Protein AF-A0A8H7ABX9-F1 (afdb_monomer)

Mean predicted aligned error: 5.19 Å

Sequence (210 aa):
MDTKNDLGNLLGENELQKQKDILNWLSNIDYPPQQNNYISRREPQTGVWLLRSPEFCAWLEADKQTLFCPGIPGAGKSIQTSIVVDYLIEKFYDEPTVGVAYLYCNFQRQQDQKTESLLANLIKQLVQHQIPLPSNVKLLYERLTKKNQRPSLEVLSETFQSIASSYSRVFIVIDAFDECDDTDGSRTRFLDRLFSIQNKIRLNLFATSR

InterPro domains:
  IPR027417 P-loop containing nucleoside triphosphate hydrolase [G3DSA:3.40.50.300] (56-210)
  IPR056884 Nephrocystin 3-like, N-terminal [PF24883] (46-210)

Foldseek 3Di:
DCVVVVVVVVVVVVQLVLLVVLLVLLAVDDCPVVLCVLQVPDDPPPLVCVCVDPLNVCLVPDFLAEAEAEDDPPPSQSSNLSVVQVVVCVVCVVPLLEAEEEEEFALVPQVCQFLSNVLSRSLSRLQVPDVVGDPLSVVVCVVAVVVVHDDDNVSSLVSSLVSCQSHLAYEYGYEALVSHDCPVPRSVVNVVSVSVSSVPHRYRYYYYHD

Secondary structure (DSSP, 8-state):
--HHHHHHHHHHHHHHHHHHHHHHHH-----HHHHHHHHHTPPTTTTHHHHTSHHHHHHHHSTT-EEEEE--TTS-HHHHHHHHHHHHHHHTTT-TTEEEEEEE--GGGGGG-SHHHHHHHHHHHHHTT-SSPPHHHHHHHHHHHTTT-PPPHHHHHHHHHHHHTTSSEEEEEEE-GGGS--TTSHHHHHHHHHHHHHTTS-EEEEEEE-

Nearest PDB structures (foldseek):
  7jk6-assembly1_D  TM=5.832E-01  e=1.273E-03  Drosophila melanogaster
  4kfu-assembly1_A  TM=4.783E-01  e=1.580E+00  Sulfolobus turreted icosahedral virus 2
  6qie-assembly1_A  TM=3.507E-01  e=7.209E+00  Thermochaetoides thermophila DSM 1495

Radius of gyration: 18.32 Å; Cα contacts (8 Å, |Δi|>4): 255; chains: 1; bounding box: 63×33×50 Å

Structure (mmCIF, N/CA/C/O backbone):
data_AF-A0A8H7ABX9-F1
#
_entry.id   AF-A0A8H7ABX9-F1
#
loop_
_atom_site.group_PDB
_atom_site.id
_atom_site.type_symbol
_atom_site.label_atom_id
_atom_site.label_alt_id
_atom_site.label_comp_id
_atom_site.label_asym_id
_atom_site.label_entity_id
_atom_site.label_seq_id
_atom_site.pdbx_PDB_ins_code
_atom_site.Cartn_x
_atom_site.Cartn_y
_atom_site.Cartn_z
_atom_site.occupancy
_atom_site.B_iso_or_equiv
_atom_site.auth_seq_id
_atom_site.auth_comp_id
_atom_site.auth_asym_id
_atom_site.auth_atom_id
_atom_site.pdbx_PDB_model_num
ATOM 1 N N . MET A 1 1 ? -43.877 18.834 6.541 1.00 50.44 1 MET A N 1
ATOM 2 C CA . MET A 1 1 ? -43.585 17.405 6.286 1.00 50.44 1 MET A CA 1
ATOM 3 C C . MET A 1 1 ? -42.075 17.206 6.097 1.00 50.44 1 MET A C 1
ATOM 5 O O . MET A 1 1 ? -41.671 16.213 5.515 1.00 50.44 1 MET A O 1
ATOM 9 N N . ASP A 1 2 ? -41.235 18.078 6.673 1.00 59.84 2 ASP A N 1
ATOM 10 C CA . ASP A 1 2 ? -39.822 18.217 6.272 1.00 59.84 2 ASP A CA 1
ATOM 11 C C . ASP A 1 2 ? -38.814 17.723 7.315 1.00 59.84 2 ASP A C 1
ATOM 13 O O . ASP A 1 2 ? -37.685 17.380 6.985 1.00 59.84 2 ASP A O 1
ATOM 17 N N . THR A 1 3 ? -39.237 17.532 8.565 1.00 58.38 3 THR A N 1
ATOM 18 C CA . THR A 1 3 ? -38.331 17.174 9.666 1.00 58.38 3 THR A CA 1
ATOM 19 C C . THR A 1 3 ? -37.636 15.823 9.494 1.00 58.38 3 THR A C 1
ATOM 21 O O . THR A 1 3 ? -36.497 15.677 9.919 1.00 58.38 3 THR A O 1
ATOM 24 N N . LYS A 1 4 ? -38.272 14.824 8.864 1.00 59.91 4 LYS A N 1
ATOM 25 C CA . LYS A 1 4 ? -37.629 13.517 8.611 1.00 59.91 4 LYS A CA 1
ATOM 26 C C . LYS A 1 4 ? -36.555 13.583 7.522 1.00 59.91 4 LYS A C 1
ATOM 28 O O . LYS A 1 4 ? -35.592 12.826 7.600 1.00 59.91 4 LYS A O 1
ATOM 33 N N . ASN A 1 5 ? -36.728 14.462 6.537 1.00 68.19 5 ASN A N 1
ATOM 34 C CA . ASN A 1 5 ? -35.776 14.625 5.442 1.00 68.19 5 ASN A CA 1
ATOM 35 C C . ASN A 1 5 ? -34.563 15.437 5.913 1.00 68.19 5 ASN A C 1
ATOM 37 O O . ASN A 1 5 ? -33.427 15.052 5.656 1.00 68.19 5 ASN A O 1
ATOM 41 N N . ASP A 1 6 ? -34.808 16.472 6.719 1.00 69.06 6 ASP A N 1
ATOM 42 C CA . ASP A 1 6 ? -33.754 17.264 7.354 1.00 69.06 6 ASP A CA 1
ATOM 43 C C . ASP A 1 6 ? -32.902 16.411 8.306 1.00 69.06 6 ASP A C 1
ATOM 45 O O . ASP A 1 6 ? -31.677 16.441 8.231 1.00 69.06 6 ASP A O 1
ATOM 49 N N . LEU A 1 7 ? -33.530 15.573 9.144 1.00 68.94 7 LEU A N 1
ATOM 50 C CA . LEU A 1 7 ? -32.823 14.626 10.019 1.00 68.94 7 LEU A CA 1
ATOM 51 C C . LEU A 1 7 ? -31.997 13.596 9.233 1.00 68.94 7 LEU A C 1
ATOM 53 O O . LEU A 1 7 ? -30.883 13.282 9.644 1.00 68.94 7 LEU A O 1
ATOM 57 N N . GLY A 1 8 ? -32.512 13.079 8.113 1.00 70.75 8 GLY A N 1
ATOM 58 C CA . GLY A 1 8 ? -31.773 12.158 7.243 1.00 70.75 8 GLY A CA 1
ATOM 59 C C . GLY A 1 8 ? -30.531 12.802 6.620 1.00 70.75 8 GLY A C 1
ATOM 60 O O . GLY A 1 8 ? -29.454 12.205 6.645 1.00 70.75 8 GLY A O 1
ATOM 61 N N . ASN A 1 9 ? -30.661 14.043 6.147 1.00 72.00 9 ASN A N 1
ATOM 62 C CA . ASN A 1 9 ? -29.555 14.815 5.578 1.00 72.00 9 ASN A CA 1
ATOM 63 C C . ASN A 1 9 ? -28.493 15.154 6.639 1.00 72.00 9 ASN A C 1
ATOM 65 O O . ASN A 1 9 ? -27.313 14.877 6.433 1.00 72.00 9 ASN A O 1
ATOM 69 N N . LEU A 1 10 ? -28.912 15.635 7.814 1.00 73.88 10 LEU A N 1
ATOM 70 C CA . LEU A 1 10 ? -28.028 15.928 8.952 1.00 73.88 10 LEU A CA 1
ATOM 71 C C . LEU A 1 10 ? -27.256 14.690 9.439 1.00 73.88 10 LEU A C 1
ATOM 73 O O . LEU A 1 10 ? -26.087 14.786 9.814 1.00 73.88 10 LEU A O 1
ATOM 77 N N . LEU A 1 11 ? -27.889 13.513 9.456 1.00 73.88 11 LEU A N 1
ATOM 78 C CA . LEU A 1 11 ? -27.224 12.261 9.834 1.00 73.88 11 LEU A CA 1
ATOM 79 C C . LEU A 1 11 ? -26.191 11.825 8.784 1.00 73.88 11 LEU A C 1
ATOM 81 O O . LEU A 1 11 ? -25.101 11.387 9.156 1.00 73.88 11 LEU A O 1
ATOM 85 N N . GLY A 1 12 ? -26.502 11.985 7.495 1.00 78.94 12 GLY A N 1
ATOM 86 C CA . GLY A 1 12 ? -25.574 11.691 6.401 1.00 78.94 12 GLY A CA 1
ATOM 87 C C . GLY A 1 12 ? -24.343 12.604 6.397 1.00 78.94 12 GLY A C 1
ATOM 88 O O . GLY A 1 12 ? -23.218 12.124 6.258 1.00 78.94 12 GLY A O 1
ATOM 89 N N . GLU A 1 13 ? -24.536 13.905 6.618 1.00 82.06 13 GLU A N 1
ATOM 90 C CA . GLU A 1 13 ? -23.443 14.884 6.699 1.00 82.06 13 GLU A CA 1
ATOM 91 C C . GLU A 1 13 ? -22.504 14.610 7.881 1.00 82.06 13 GLU A C 1
ATOM 93 O O . GLU A 1 13 ? -21.280 14.637 7.724 1.00 82.06 13 GLU A O 1
ATOM 98 N N . ASN A 1 14 ? -23.061 14.278 9.051 1.00 84.25 14 ASN A N 1
ATOM 99 C CA . ASN A 1 14 ? -22.273 13.946 10.238 1.00 84.25 14 ASN A CA 1
ATOM 100 C C . ASN A 1 14 ? -21.436 12.671 10.052 1.00 84.25 14 ASN A C 1
ATOM 102 O O . ASN A 1 14 ? -20.278 12.631 10.474 1.00 84.25 14 ASN A O 1
ATOM 106 N N . GLU A 1 15 ? -21.985 11.637 9.407 1.00 85.00 15 GLU A N 1
ATOM 107 C CA . GLU A 1 15 ? -21.242 10.401 9.129 1.00 85.00 15 GLU A CA 1
ATOM 108 C C . GLU A 1 15 ? -20.106 10.648 8.127 1.00 85.00 15 GLU A C 1
ATOM 110 O O . GLU A 1 15 ? -18.986 10.175 8.337 1.00 85.00 15 GLU A O 1
ATOM 115 N N . LEU A 1 16 ? -20.350 11.452 7.084 1.00 86.75 16 LEU A N 1
ATOM 116 C CA . LEU A 1 16 ? -19.324 11.816 6.107 1.00 86.75 16 LEU A CA 1
ATOM 117 C C . LEU A 1 16 ? -18.198 12.641 6.745 1.00 86.75 16 LEU A C 1
ATOM 119 O O . LEU A 1 16 ? -17.022 12.423 6.444 1.00 86.75 16 LEU A O 1
ATOM 123 N N . GLN A 1 17 ? -18.535 13.573 7.640 1.00 90.31 17 GLN A N 1
ATOM 124 C CA . GLN A 1 17 ? -17.532 14.342 8.371 1.00 90.31 17 GLN A CA 1
ATOM 125 C C . GLN A 1 17 ? -16.709 13.440 9.297 1.00 90.31 17 GLN A C 1
ATOM 127 O O . GLN A 1 17 ? -15.480 13.472 9.246 1.00 90.31 17 GLN A O 1
ATOM 132 N N . LYS A 1 18 ? -17.363 12.555 10.059 1.00 90.81 18 LYS A N 1
ATOM 133 C CA . LYS A 1 18 ? -16.674 11.586 10.921 1.00 90.81 18 LYS A CA 1
ATOM 134 C C . LYS A 1 18 ? -15.751 10.666 10.116 1.00 90.81 18 LYS A C 1
ATOM 136 O O . LYS A 1 18 ? -14.638 10.379 10.550 1.00 90.81 18 LYS A O 1
ATOM 141 N N . GLN A 1 19 ? -16.174 10.231 8.929 1.00 92.75 19 GLN A N 1
ATOM 142 C CA . GLN A 1 19 ? -15.336 9.455 8.016 1.00 92.75 19 GLN A CA 1
ATOM 143 C C . GLN A 1 19 ? -14.090 10.238 7.589 1.00 92.75 19 GLN A C 1
ATOM 145 O O . GLN A 1 19 ? -12.985 9.701 7.675 1.00 92.75 19 GLN A O 1
ATOM 150 N N . LYS A 1 20 ? -14.231 11.509 7.194 1.00 92.88 20 LYS A N 1
ATOM 151 C CA . LYS A 1 20 ? -13.085 12.374 6.862 1.00 92.88 20 LYS A CA 1
ATOM 152 C C . LYS A 1 20 ? -12.124 12.522 8.042 1.00 92.88 20 LYS A C 1
ATOM 154 O O . LYS A 1 20 ? -10.915 12.403 7.850 1.00 92.88 20 LYS A O 1
ATOM 159 N N . ASP A 1 21 ? -12.643 12.715 9.251 1.00 94.75 21 ASP A N 1
ATOM 160 C CA . ASP A 1 21 ? -11.825 12.857 10.460 1.00 94.75 21 ASP A CA 1
ATOM 161 C C . ASP A 1 21 ? -11.022 11.581 10.753 1.00 94.75 21 ASP A C 1
ATOM 163 O O . ASP A 1 21 ? -9.834 11.653 11.075 1.00 94.75 21 ASP A O 1
ATOM 167 N N . ILE A 1 22 ? -11.637 10.406 10.578 1.00 96.12 22 ILE A N 1
ATOM 168 C CA . ILE A 1 22 ? -10.969 9.107 10.731 1.00 96.12 22 ILE A CA 1
ATOM 169 C C . ILE A 1 22 ? -9.871 8.924 9.675 1.00 96.12 22 ILE A C 1
ATOM 171 O O . ILE A 1 22 ? -8.758 8.520 10.014 1.00 96.12 22 ILE A O 1
ATOM 175 N N . LEU A 1 23 ? -10.155 9.226 8.405 1.00 95.88 23 LEU A N 1
ATOM 176 C CA . LEU A 1 23 ? -9.190 9.075 7.309 1.00 95.88 23 LEU A CA 1
ATOM 177 C C . LEU A 1 23 ? -7.991 10.019 7.473 1.00 95.88 23 LEU A C 1
ATOM 179 O O . LEU A 1 23 ? -6.849 9.592 7.305 1.00 95.88 23 LEU A O 1
ATOM 183 N N . ASN A 1 24 ? -8.238 11.273 7.860 1.00 94.62 24 ASN A N 1
ATOM 184 C CA . ASN A 1 24 ? -7.189 12.254 8.149 1.00 94.62 24 ASN A CA 1
ATOM 185 C C . ASN A 1 24 ? -6.377 11.876 9.390 1.00 94.62 24 ASN A C 1
ATOM 187 O O . ASN A 1 24 ? -5.168 12.105 9.443 1.00 94.62 24 ASN A O 1
ATOM 191 N N . TRP A 1 25 ? -7.026 11.262 10.382 1.00 95.50 25 TRP A N 1
ATOM 192 C CA . TRP A 1 25 ? -6.328 10.693 11.522 1.00 95.50 25 TRP A CA 1
ATOM 193 C C . TRP A 1 25 ? -5.454 9.506 11.111 1.00 95.50 25 TRP A C 1
ATOM 195 O O . TRP A 1 25 ? -4.328 9.436 11.580 1.00 95.50 25 TRP A O 1
ATOM 205 N N . LEU A 1 26 ? -5.878 8.608 10.220 1.00 95.25 26 LEU A N 1
ATOM 206 C CA . LEU A 1 26 ? -4.999 7.529 9.744 1.00 95.25 26 LEU A CA 1
ATOM 207 C C . LEU A 1 26 ? -3.756 8.085 9.039 1.00 95.25 26 LEU A C 1
ATOM 209 O O . LEU A 1 26 ? -2.634 7.738 9.397 1.00 95.25 26 LEU A O 1
ATOM 213 N N . SER A 1 27 ? -3.945 8.968 8.060 1.00 94.06 27 SER A N 1
ATOM 214 C CA . SER A 1 27 ? -2.838 9.609 7.354 1.00 94.06 27 SER A CA 1
ATOM 215 C C . SER A 1 27 ? -3.270 10.942 6.749 1.00 94.06 27 SER A C 1
ATOM 217 O O . SER A 1 27 ? -4.280 11.039 6.049 1.00 94.06 27 SER A O 1
ATOM 219 N N . ASN A 1 28 ? -2.453 11.970 6.960 1.00 90.31 28 ASN A N 1
ATOM 220 C CA . ASN A 1 28 ? -2.599 13.276 6.317 1.00 90.31 28 ASN A CA 1
ATOM 221 C C . ASN A 1 28 ? -2.023 13.306 4.889 1.00 90.31 28 ASN A C 1
ATOM 223 O O . ASN A 1 28 ? -2.232 14.284 4.178 1.00 90.31 28 ASN A O 1
ATOM 227 N N . ILE A 1 29 ? -1.309 12.259 4.464 1.00 90.50 29 ILE A N 1
ATOM 228 C CA . ILE A 1 29 ? -0.718 12.180 3.127 1.00 90.50 29 ILE A CA 1
ATOM 229 C C . ILE A 1 29 ? -1.808 11.817 2.120 1.00 90.50 29 ILE A C 1
ATOM 231 O O . ILE A 1 29 ? -2.624 10.915 2.354 1.00 90.50 29 ILE A O 1
ATOM 235 N N . ASP A 1 30 ? -1.800 12.522 0.995 1.00 89.31 30 ASP A N 1
ATOM 236 C CA . ASP A 1 30 ? -2.695 12.297 -0.130 1.00 89.31 30 ASP A CA 1
ATOM 237 C C . ASP A 1 30 ? -1.871 12.139 -1.413 1.00 89.31 30 ASP A C 1
ATOM 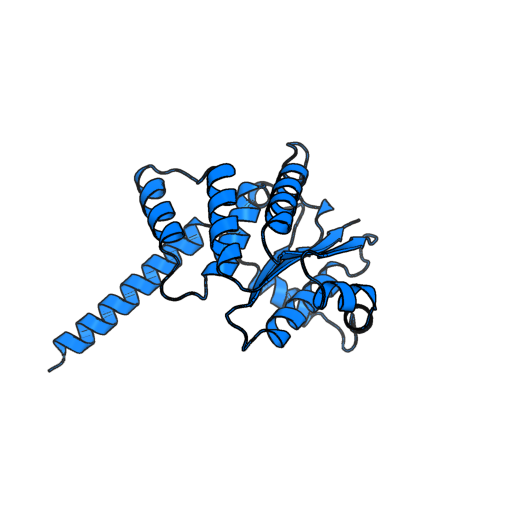239 O O . ASP A 1 30 ? -1.206 13.073 -1.865 1.00 89.31 30 ASP A O 1
ATOM 243 N N . TYR A 1 31 ? -1.864 10.924 -1.962 1.00 94.25 31 TYR A N 1
ATOM 244 C CA . TYR A 1 31 ? -1.122 10.575 -3.175 1.00 94.25 31 TYR A CA 1
ATOM 245 C C . TYR A 1 31 ? -1.862 10.808 -4.509 1.00 94.25 31 TYR A C 1
ATOM 247 O O . TYR A 1 31 ? -1.153 10.987 -5.502 1.00 94.25 31 TYR A O 1
ATOM 255 N N . PRO A 1 32 ? -3.209 10.880 -4.608 1.00 94.88 32 PRO A N 1
ATOM 256 C CA . PRO A 1 32 ? -3.898 11.176 -5.867 1.00 94.88 32 PRO A CA 1
ATOM 257 C C . PRO A 1 32 ? -3.397 12.433 -6.602 1.00 94.88 32 PRO A C 1
ATOM 259 O O . PRO A 1 32 ? -3.202 12.355 -7.815 1.00 94.88 32 PRO A O 1
ATOM 262 N N . PRO A 1 33 ? -3.087 13.571 -5.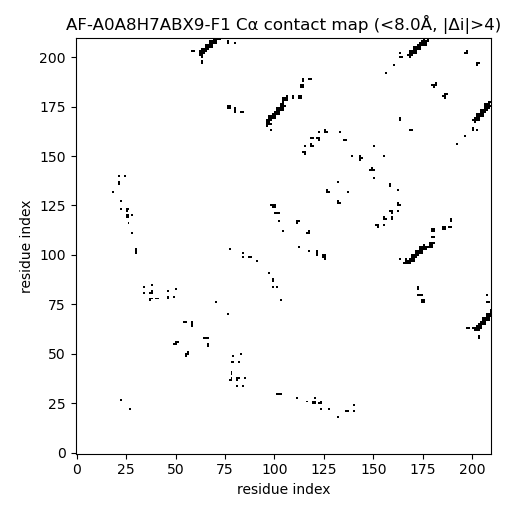942 1.00 95.44 33 PRO A N 1
ATOM 263 C CA . PRO A 1 33 ? -2.495 14.717 -6.638 1.00 95.44 33 PRO A CA 1
ATOM 264 C C . PRO A 1 33 ? -1.134 14.400 -7.278 1.00 95.44 33 PRO A C 1
ATOM 266 O O . PRO A 1 33 ? -0.836 14.873 -8.375 1.00 95.44 33 PRO A O 1
ATOM 269 N N . GLN 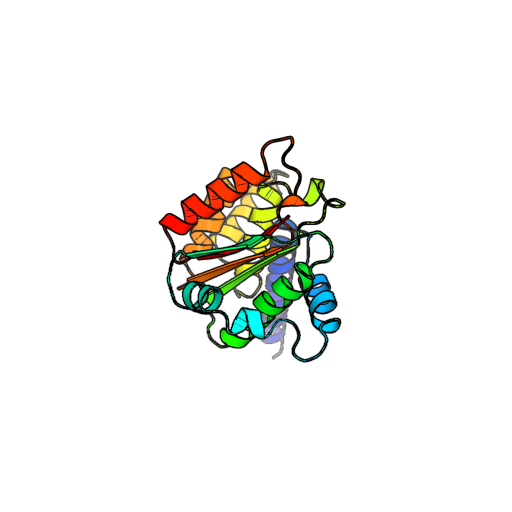A 1 34 ? -0.313 13.583 -6.612 1.00 94.81 34 GLN A N 1
ATOM 270 C CA . GLN A 1 34 ? 0.992 13.155 -7.114 1.00 94.81 34 GLN A CA 1
ATOM 271 C C . GLN A 1 34 ? 0.851 12.142 -8.262 1.00 94.81 34 GLN A C 1
ATOM 273 O O . GLN A 1 34 ? 1.509 12.304 -9.288 1.00 94.81 34 GLN A O 1
ATOM 278 N N . GLN A 1 35 ? -0.062 11.173 -8.140 1.00 96.88 35 GLN A N 1
ATOM 279 C CA . GLN A 1 35 ? -0.446 10.257 -9.221 1.00 96.88 35 GLN A CA 1
ATOM 280 C C . GLN A 1 35 ? -0.881 11.033 -10.470 1.00 96.88 35 GLN A C 1
ATOM 282 O O . GLN A 1 35 ? -0.335 10.814 -11.551 1.00 96.88 35 GLN A O 1
ATOM 287 N N . ASN A 1 36 ? -1.806 11.985 -10.308 1.00 95.88 36 ASN A N 1
ATOM 288 C CA . ASN A 1 36 ? -2.322 12.809 -11.400 1.00 95.88 36 ASN A CA 1
ATOM 289 C C . ASN A 1 36 ? -1.211 13.620 -12.075 1.00 95.88 36 ASN A C 1
ATOM 291 O O . ASN A 1 36 ? -1.183 13.730 -13.297 1.00 95.88 36 ASN A O 1
ATOM 295 N N . ASN A 1 37 ? -0.264 14.152 -11.298 1.00 95.50 37 ASN A N 1
ATOM 296 C CA . ASN A 1 37 ? 0.880 14.880 -11.840 1.00 95.50 37 ASN A CA 1
ATOM 297 C C . ASN A 1 37 ? 1.812 13.987 -12.674 1.00 95.50 37 ASN A C 1
ATOM 299 O O . ASN A 1 37 ? 2.290 14.410 -13.728 1.00 95.50 37 ASN A O 1
ATOM 303 N N . TYR A 1 38 ? 2.088 12.764 -12.216 1.00 94.62 38 TYR A N 1
ATOM 304 C CA . TYR A 1 38 ? 2.940 11.839 -12.960 1.00 94.62 38 TYR A CA 1
ATOM 305 C C . TYR A 1 38 ? 2.256 11.327 -14.220 1.00 94.62 38 TYR A C 1
ATOM 307 O O . TYR A 1 38 ? 2.873 11.333 -15.284 1.00 94.62 38 TYR A O 1
ATOM 315 N N . ILE A 1 39 ? 0.987 10.925 -14.132 1.00 93.25 39 ILE A N 1
ATOM 316 C CA . ILE A 1 39 ? 0.267 10.418 -15.301 1.00 93.25 39 ILE A CA 1
ATOM 317 C C . ILE A 1 39 ? 0.007 11.524 -16.333 1.00 93.25 39 ILE A C 1
ATOM 319 O O . ILE A 1 39 ? 0.123 11.264 -17.525 1.00 93.25 39 ILE A O 1
ATOM 323 N N . SER A 1 40 ? -0.210 12.784 -15.922 1.00 93.19 40 SER A N 1
ATOM 324 C CA . SER A 1 40 ? -0.384 13.904 -16.865 1.00 93.19 40 SER A CA 1
ATOM 325 C C . SER A 1 40 ? 0.883 14.250 -17.650 1.00 93.19 40 SER A C 1
ATOM 327 O O . SER A 1 40 ? 0.810 14.926 -18.670 1.00 93.19 40 SER A O 1
ATOM 329 N N . ARG A 1 41 ? 2.057 13.845 -17.151 1.00 90.25 41 ARG A N 1
ATOM 330 C CA . ARG A 1 41 ? 3.359 14.036 -17.813 1.00 90.25 41 ARG A CA 1
ATOM 331 C C . ARG A 1 41 ? 3.743 12.862 -18.709 1.00 90.25 41 ARG A C 1
ATOM 333 O O . ARG A 1 41 ? 4.816 12.877 -19.308 1.00 90.25 41 ARG A O 1
ATOM 340 N N . ARG A 1 42 ? 2.916 11.819 -18.758 1.00 87.50 42 ARG A N 1
ATOM 341 C CA . ARG A 1 42 ? 3.144 10.658 -19.609 1.00 87.50 42 ARG A CA 1
ATOM 342 C C . ARG A 1 42 ? 3.027 11.076 -21.072 1.00 87.50 42 ARG A C 1
ATOM 344 O O . ARG A 1 42 ? 1.955 11.459 -21.527 1.00 87.50 42 ARG A O 1
ATOM 351 N N . GLU A 1 43 ? 4.106 10.898 -21.822 1.00 84.75 43 GLU A N 1
ATOM 352 C CA . GLU A 1 43 ? 4.046 10.980 -23.280 1.00 84.75 43 GLU A CA 1
ATOM 353 C C . GLU A 1 43 ? 3.297 9.764 -23.851 1.00 84.75 43 GLU A C 1
ATOM 355 O O . GLU A 1 43 ? 3.481 8.644 -23.343 1.00 84.75 43 GLU A O 1
ATOM 360 N N . PRO A 1 44 ? 2.480 9.930 -24.910 1.00 81.50 44 PRO A N 1
ATOM 361 C CA . 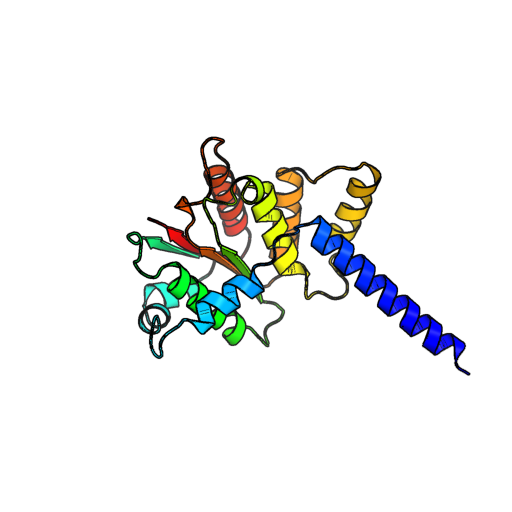PRO A 1 44 ? 1.769 8.830 -25.550 1.00 81.50 44 PRO A CA 1
ATOM 362 C C . PRO A 1 44 ? 2.683 7.629 -25.822 1.00 81.50 44 PRO A C 1
ATOM 364 O O . PRO A 1 44 ? 3.830 7.780 -26.227 1.00 81.50 44 PRO A O 1
ATOM 367 N N . GLN A 1 45 ? 2.168 6.418 -25.593 1.00 79.19 45 GLN A N 1
ATOM 368 C CA . GLN A 1 45 ? 2.887 5.137 -25.729 1.00 79.19 45 GLN A CA 1
ATOM 369 C C . GLN A 1 45 ? 4.003 4.857 -24.705 1.00 79.19 45 GLN A C 1
ATOM 371 O O . GLN A 1 45 ? 4.457 3.712 -24.607 1.00 79.19 45 GLN A O 1
ATOM 376 N N . THR A 1 46 ? 4.393 5.823 -23.869 1.00 81.62 46 THR A N 1
ATOM 377 C CA . THR A 1 46 ? 5.355 5.577 -22.785 1.00 81.62 46 THR A CA 1
ATOM 378 C C . THR A 1 46 ? 4.815 4.522 -21.821 1.00 81.62 46 THR A C 1
ATOM 380 O O . THR A 1 46 ? 3.626 4.526 -21.485 1.00 81.62 46 THR A O 1
ATOM 383 N N . GLY A 1 47 ? 5.691 3.592 -21.422 1.00 76.38 47 GLY A N 1
ATOM 384 C CA . GLY A 1 47 ? 5.423 2.513 -20.463 1.00 76.38 47 GLY A CA 1
ATOM 385 C C . GLY A 1 47 ? 4.456 1.420 -20.931 1.00 76.38 47 GLY A C 1
ATOM 386 O O . GLY A 1 47 ? 4.217 0.476 -20.188 1.00 76.38 47 GLY A O 1
ATOM 387 N N . VAL A 1 48 ? 3.954 1.470 -22.173 1.00 83.62 48 VAL A N 1
ATOM 388 C CA . VAL A 1 48 ? 3.112 0.394 -22.736 1.00 83.62 48 VAL A CA 1
ATOM 389 C C . VAL A 1 48 ? 3.875 -0.929 -22.824 1.00 83.62 48 VAL A C 1
ATOM 391 O O . VAL A 1 48 ? 3.283 -1.993 -22.666 1.00 83.62 48 VAL A O 1
ATOM 394 N N . TRP A 1 49 ? 5.190 -0.872 -23.052 1.00 90.31 49 TRP A N 1
ATOM 395 C CA . TRP A 1 49 ? 6.043 -2.059 -23.078 1.00 90.31 49 TRP A CA 1
ATOM 396 C C . TRP A 1 49 ? 6.012 -2.820 -21.744 1.00 90.31 49 TRP A C 1
ATOM 398 O O . TRP A 1 49 ? 5.987 -4.046 -21.768 1.00 90.31 49 TRP A O 1
ATOM 408 N N . LEU A 1 50 ? 5.949 -2.111 -20.607 1.00 92.56 50 LEU A N 1
ATOM 409 C CA . LEU A 1 50 ? 5.900 -2.712 -19.273 1.00 92.56 50 LEU A CA 1
ATOM 410 C C . LEU A 1 50 ? 4.590 -3.473 -19.088 1.00 92.56 50 LEU A C 1
ATOM 412 O O . LEU A 1 50 ? 4.609 -4.636 -18.718 1.00 92.56 50 LEU A O 1
ATOM 416 N N . LEU A 1 51 ? 3.460 -2.853 -19.436 1.00 94.56 51 LEU A N 1
ATOM 417 C CA . LEU A 1 51 ? 2.138 -3.481 -19.321 1.00 94.56 51 LEU A CA 1
ATOM 418 C C . LEU A 1 51 ? 1.957 -4.701 -20.240 1.00 94.56 51 LEU A C 1
ATOM 420 O O . LEU A 1 51 ? 1.033 -5.486 -20.053 1.00 94.56 51 LEU A O 1
ATOM 424 N N . ARG A 1 52 ? 2.817 -4.846 -21.253 1.00 94.00 52 ARG A N 1
ATOM 425 C CA . ARG A 1 52 ? 2.847 -5.990 -22.176 1.00 94.00 52 ARG A CA 1
ATOM 426 C C . ARG A 1 52 ? 3.955 -6.987 -21.851 1.00 94.00 52 ARG A C 1
ATOM 428 O O . ARG A 1 52 ? 4.084 -7.983 -22.562 1.00 94.00 52 ARG A O 1
ATOM 435 N N . SER A 1 53 ? 4.777 -6.711 -20.842 1.00 96.25 53 SER A N 1
ATOM 436 C CA . SER A 1 53 ? 5.894 -7.578 -20.505 1.00 96.25 53 SER A CA 1
ATOM 437 C C . SER A 1 53 ? 5.373 -8.890 -19.899 1.00 96.25 53 SER A C 1
ATOM 439 O O . SER A 1 53 ? 4.378 -8.877 -19.163 1.00 96.25 53 SER A O 1
ATOM 441 N N . PRO A 1 54 ? 6.013 -10.038 -20.187 1.00 97.19 54 PRO A N 1
ATOM 442 C CA . PRO A 1 54 ? 5.638 -11.311 -19.577 1.00 97.19 54 PRO A CA 1
ATOM 443 C C . PRO A 1 54 ? 5.657 -11.264 -18.045 1.00 97.19 54 PRO A C 1
ATOM 445 O O . PRO A 1 54 ? 4.799 -11.860 -17.403 1.00 97.19 54 PRO A O 1
ATOM 448 N N . GLU A 1 55 ? 6.601 -10.525 -17.463 1.00 97.50 55 GLU A N 1
ATOM 449 C CA . GLU A 1 55 ? 6.768 -10.360 -16.019 1.00 97.50 55 GLU A CA 1
ATOM 450 C C . GLU A 1 55 ? 5.592 -9.603 -15.400 1.00 97.50 55 GLU A C 1
ATOM 452 O O . GLU A 1 55 ? 5.048 -10.045 -14.388 1.00 97.50 55 GLU A O 1
ATOM 457 N N . PHE A 1 56 ? 5.160 -8.499 -16.021 1.00 97.81 56 PHE A N 1
ATOM 458 C CA . PHE A 1 56 ? 3.992 -7.751 -15.561 1.00 97.81 56 PHE A CA 1
ATOM 459 C C . PHE A 1 56 ? 2.714 -8.574 -15.689 1.00 97.81 56 PHE A C 1
ATOM 461 O O . PHE A 1 56 ? 1.939 -8.645 -14.741 1.00 97.81 56 PHE A O 1
ATOM 468 N N . CYS A 1 57 ? 2.507 -9.238 -16.827 1.00 97.50 57 CYS A N 1
ATOM 469 C CA . CYS A 1 57 ? 1.344 -10.098 -17.029 1.00 97.50 57 CYS A CA 1
ATOM 470 C C . CYS A 1 57 ? 1.317 -11.252 -16.015 1.00 97.50 57 CYS A C 1
ATOM 472 O O . CYS A 1 57 ? 0.280 -11.516 -15.413 1.00 97.50 57 CYS A O 1
ATOM 474 N N . ALA A 1 58 ? 2.455 -11.905 -15.759 1.00 97.94 58 ALA A N 1
ATOM 475 C CA . ALA A 1 58 ? 2.550 -12.958 -14.750 1.00 97.94 58 ALA A CA 1
ATOM 476 C C . ALA A 1 58 ? 2.248 -12.427 -13.340 1.00 97.94 58 ALA A C 1
ATOM 478 O O . ALA A 1 58 ? 1.488 -13.045 -12.594 1.00 97.94 58 ALA A O 1
ATOM 479 N N . TRP A 1 59 ? 2.791 -11.257 -12.992 1.00 98.44 59 TRP A N 1
ATOM 480 C CA . TRP A 1 59 ? 2.491 -10.581 -11.733 1.00 98.44 59 TRP A CA 1
ATOM 481 C C . TRP A 1 59 ? 1.016 -10.183 -11.619 1.00 98.44 59 TRP A C 1
ATOM 483 O O . TRP A 1 59 ? 0.436 -10.287 -10.542 1.00 98.44 59 TRP A O 1
ATOM 493 N N . LEU A 1 60 ? 0.386 -9.752 -12.707 1.00 98.06 60 LEU A N 1
ATOM 494 C CA . LEU A 1 60 ? -1.012 -9.338 -12.722 1.00 98.06 60 LEU A CA 1
ATOM 495 C C . LEU A 1 60 ? -1.971 -10.525 -12.601 1.00 98.06 60 LEU A C 1
ATOM 497 O O . LEU A 1 60 ? -3.002 -10.404 -11.949 1.00 98.06 60 LEU A O 1
ATOM 501 N N . GLU A 1 61 ? -1.652 -11.678 -13.181 1.00 96.56 61 GLU A N 1
ATOM 502 C CA . GLU A 1 61 ? -2.570 -12.824 -13.223 1.00 96.56 61 GLU A CA 1
ATOM 503 C C . GLU A 1 61 ? -2.397 -13.779 -12.030 1.00 96.56 61 GLU A C 1
ATOM 505 O O . GLU A 1 61 ? -3.380 -14.325 -11.532 1.00 96.56 61 GLU A O 1
ATOM 510 N N . ALA A 1 62 ? -1.175 -13.955 -11.514 1.00 96.25 62 ALA A N 1
ATOM 511 C CA . ALA A 1 62 ? -0.906 -14.903 -10.433 1.00 96.25 62 ALA A CA 1
ATOM 512 C C . ALA A 1 62 ? -1.020 -14.280 -9.033 1.00 96.25 62 ALA A C 1
ATOM 514 O O . ALA A 1 62 ? -0.788 -13.091 -8.825 1.00 96.25 62 ALA A O 1
ATOM 515 N N . ASP A 1 63 ? -1.321 -15.102 -8.031 1.00 95.19 63 ASP A N 1
ATOM 516 C CA . ASP A 1 63 ? -1.475 -14.643 -6.651 1.00 95.19 63 ASP A CA 1
ATOM 517 C C . ASP A 1 63 ? -0.144 -14.497 -5.923 1.00 95.19 63 ASP A C 1
ATOM 519 O O . ASP A 1 63 ? 0.800 -15.252 -6.170 1.00 95.19 63 ASP A O 1
ATOM 523 N N . LYS A 1 64 ? -0.107 -13.578 -4.950 1.00 96.69 64 LYS A N 1
ATOM 524 C CA . LYS A 1 64 ? 1.003 -13.448 -3.989 1.00 96.69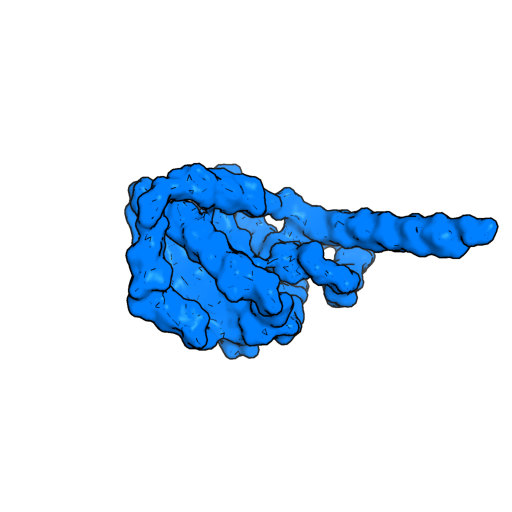 64 LYS A CA 1
ATOM 525 C C . LYS A 1 64 ? 2.349 -13.163 -4.662 1.00 96.69 64 LYS A C 1
ATOM 527 O O . LYS A 1 64 ? 3.390 -13.596 -4.179 1.00 96.69 64 LYS A O 1
ATOM 532 N N . GLN A 1 65 ? 2.320 -12.457 -5.791 1.00 97.88 65 GLN A N 1
ATOM 533 C CA . GLN A 1 65 ? 3.520 -12.139 -6.557 1.00 97.88 65 GLN A CA 1
ATOM 534 C C . GLN A 1 65 ? 4.140 -10.821 -6.115 1.00 97.88 65 GLN A C 1
ATOM 536 O O . GLN A 1 65 ? 3.444 -9.875 -5.741 1.00 97.88 65 GLN A O 1
ATOM 541 N N . THR A 1 66 ? 5.460 -10.749 -6.243 1.00 97.88 66 THR A N 1
ATOM 542 C CA . THR A 1 66 ? 6.221 -9.513 -6.092 1.00 97.88 66 THR A CA 1
ATOM 543 C C . THR A 1 66 ? 6.975 -9.239 -7.383 1.00 97.88 66 THR A C 1
ATOM 545 O O . THR A 1 66 ? 7.774 -10.067 -7.813 1.00 97.88 66 THR A O 1
ATOM 548 N N . LEU A 1 67 ? 6.716 -8.088 -8.001 1.00 97.75 67 LEU A N 1
ATOM 549 C CA . LEU A 1 67 ? 7.447 -7.598 -9.163 1.00 97.75 67 LEU A CA 1
ATOM 550 C C . LEU A 1 67 ? 8.316 -6.419 -8.737 1.00 97.75 67 LEU A C 1
ATOM 552 O O . LEU A 1 67 ? 7.816 -5.377 -8.317 1.00 97.75 67 LEU A O 1
ATOM 556 N N . PHE A 1 68 ? 9.627 -6.609 -8.834 1.00 96.38 68 PHE A N 1
ATOM 557 C CA . PHE A 1 68 ? 10.611 -5.587 -8.519 1.00 96.38 68 PHE A CA 1
ATOM 558 C C . PHE A 1 68 ? 11.240 -5.050 -9.804 1.00 96.38 68 PHE A C 1
ATOM 560 O O . PHE A 1 68 ? 11.774 -5.815 -10.608 1.00 96.38 68 PHE A O 1
ATOM 567 N N . CYS A 1 69 ? 11.185 -3.733 -9.982 1.00 93.56 69 CYS A N 1
ATOM 568 C CA . CYS A 1 69 ? 11.705 -3.031 -11.149 1.00 93.56 69 CYS A CA 1
ATOM 569 C C . CYS A 1 69 ? 12.877 -2.124 -10.733 1.00 93.56 69 CYS A C 1
ATOM 571 O O . CYS A 1 69 ? 12.656 -0.963 -10.363 1.00 93.56 69 CYS A O 1
ATOM 573 N N . PRO A 1 70 ? 14.125 -2.630 -10.769 1.00 92.62 70 PRO A N 1
ATOM 574 C CA . PRO A 1 70 ? 15.299 -1.809 -10.513 1.00 92.62 70 PRO A CA 1
ATOM 575 C C . PRO A 1 70 ? 15.532 -0.831 -11.668 1.00 92.62 70 PRO A C 1
ATOM 577 O O . PRO 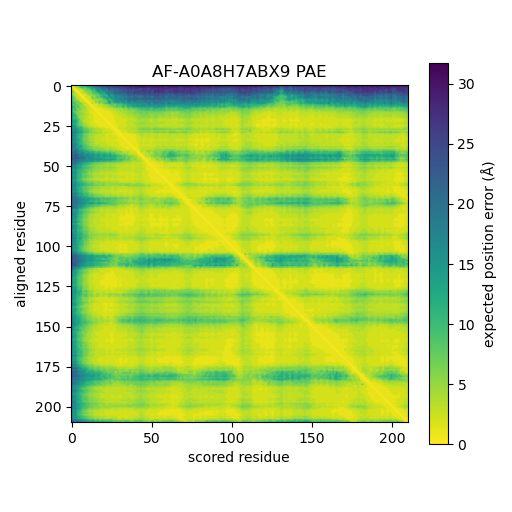A 1 70 ? 15.219 -1.114 -12.827 1.00 92.62 70 PRO A O 1
ATOM 580 N N . GLY A 1 71 ? 16.127 0.321 -11.378 1.00 87.62 71 GLY A N 1
ATOM 581 C CA . GLY A 1 71 ? 16.499 1.265 -12.420 1.00 87.62 71 GLY A CA 1
ATOM 582 C C . GLY A 1 71 ? 17.336 2.427 -11.918 1.00 87.62 71 GLY A C 1
ATOM 583 O O . GLY A 1 71 ? 17.141 2.943 -10.819 1.00 87.62 71 GLY A O 1
ATOM 584 N N . ILE A 1 72 ? 18.220 2.922 -12.778 1.00 85.81 72 ILE A N 1
ATOM 585 C CA . ILE A 1 72 ? 19.072 4.074 -12.473 1.00 85.81 72 ILE A CA 1
ATOM 586 C C . ILE A 1 72 ? 18.247 5.351 -12.187 1.00 85.81 72 ILE A C 1
ATOM 588 O O . ILE A 1 72 ? 17.071 5.454 -12.576 1.00 85.81 72 ILE A O 1
ATOM 592 N N . PRO A 1 73 ? 18.815 6.353 -11.491 1.00 84.81 73 PRO A N 1
ATOM 593 C CA . PRO A 1 73 ? 18.197 7.673 -11.377 1.00 84.81 73 PRO A CA 1
ATOM 594 C C . PRO A 1 73 ? 17.842 8.248 -12.755 1.00 84.81 73 PRO A C 1
ATOM 596 O O . PRO A 1 73 ? 18.613 8.129 -13.702 1.00 84.81 73 PRO A O 1
ATOM 599 N N . GLY A 1 74 ? 16.654 8.842 -12.880 1.00 83.31 74 GLY A N 1
ATOM 600 C CA . GLY A 1 74 ? 16.174 9.397 -14.151 1.00 83.31 74 GLY A CA 1
ATOM 601 C C . GLY A 1 74 ? 15.600 8.383 -15.151 1.00 83.31 74 GLY A C 1
ATOM 602 O O . GLY A 1 74 ? 15.053 8.808 -16.160 1.00 83.31 74 GLY A O 1
ATOM 603 N N . ALA A 1 75 ? 15.608 7.072 -14.868 1.00 86.19 75 ALA A N 1
ATOM 604 C CA . ALA A 1 75 ? 15.061 6.035 -15.766 1.00 86.19 75 ALA A CA 1
ATOM 605 C C . ALA A 1 75 ? 13.523 6.060 -15.950 1.00 86.19 75 ALA A C 1
ATOM 607 O O . ALA A 1 75 ? 12.955 5.170 -16.579 1.00 86.19 75 ALA A O 1
ATOM 608 N N . GLY A 1 76 ? 12.828 7.045 -15.373 1.00 88.31 76 GLY A N 1
ATOM 609 C CA . GLY A 1 76 ? 11.373 7.165 -15.474 1.00 88.31 76 GLY A CA 1
ATOM 610 C C . GLY A 1 76 ? 10.584 6.214 -14.569 1.00 88.31 76 GLY A C 1
ATOM 611 O O . GLY A 1 76 ? 9.418 5.965 -14.852 1.00 88.31 76 GLY A O 1
ATOM 612 N N . LYS A 1 77 ? 11.180 5.703 -13.480 1.00 91.69 77 LYS A N 1
ATOM 613 C CA . LYS A 1 77 ? 10.523 4.787 -12.524 1.00 91.69 77 LYS A CA 1
ATOM 614 C C . LYS A 1 77 ? 9.172 5.313 -12.023 1.00 91.69 77 LYS A C 1
ATOM 616 O O . LYS A 1 77 ? 8.186 4.608 -12.160 1.00 91.69 77 LYS A O 1
ATOM 621 N N . SER A 1 78 ? 9.091 6.576 -11.596 1.00 93.38 78 SER A N 1
ATOM 622 C CA . SER A 1 78 ? 7.825 7.177 -11.139 1.00 93.38 78 SER A CA 1
ATOM 623 C C . SER A 1 78 ? 6.752 7.250 -12.224 1.00 93.38 78 SER A C 1
ATOM 625 O O . SER A 1 78 ? 5.575 7.078 -11.928 1.00 93.38 78 SER A O 1
ATOM 627 N N . ILE A 1 79 ? 7.145 7.451 -13.489 1.00 93.69 79 ILE A N 1
ATOM 628 C CA . ILE A 1 79 ? 6.216 7.401 -14.627 1.00 93.69 79 ILE A CA 1
ATOM 629 C C . ILE A 1 79 ? 5.764 5.959 -14.884 1.00 93.69 79 ILE A C 1
ATOM 631 O O . ILE A 1 79 ? 4.599 5.722 -15.170 1.00 93.69 79 ILE A O 1
ATOM 635 N N . GLN A 1 80 ? 6.656 4.973 -14.758 1.00 93.38 80 GLN A N 1
ATOM 636 C CA . GLN A 1 80 ? 6.280 3.560 -14.872 1.00 93.38 80 GLN A CA 1
ATOM 637 C C . GLN A 1 80 ? 5.321 3.147 -13.751 1.00 93.38 80 GLN A C 1
ATOM 639 O O . GLN A 1 80 ? 4.288 2.543 -14.026 1.00 93.38 80 GLN A O 1
ATOM 644 N N . THR A 1 81 ? 5.618 3.532 -12.509 1.00 96.06 81 THR A N 1
ATOM 645 C CA . THR A 1 81 ? 4.750 3.310 -11.351 1.00 96.06 81 THR A CA 1
ATOM 646 C C . THR A 1 81 ? 3.381 3.949 -11.558 1.00 96.06 81 THR A C 1
ATOM 648 O O . THR A 1 81 ? 2.371 3.272 -11.375 1.00 96.06 81 THR A O 1
ATOM 651 N N . SER A 1 82 ? 3.317 5.210 -12.002 1.00 96.69 82 SER A N 1
ATOM 652 C CA . SER A 1 82 ? 2.030 5.875 -12.222 1.00 96.69 82 SER A CA 1
ATOM 653 C C . SER A 1 82 ? 1.206 5.201 -13.315 1.00 96.69 82 SER A C 1
ATOM 655 O O . SER A 1 82 ? -0.007 5.102 -13.164 1.00 96.69 82 SER A O 1
ATOM 657 N N . ILE A 1 83 ? 1.845 4.680 -14.367 1.00 96.06 83 ILE A N 1
ATOM 658 C CA . ILE A 1 83 ? 1.187 3.896 -15.422 1.00 96.06 83 ILE A CA 1
ATOM 659 C C . ILE A 1 83 ? 0.615 2.590 -14.870 1.00 96.06 83 ILE A C 1
ATOM 661 O O . ILE A 1 83 ? -0.498 2.220 -15.232 1.00 96.06 83 ILE A O 1
ATOM 665 N N . VAL A 1 84 ? 1.347 1.895 -13.994 1.00 97.69 84 VAL A N 1
ATOM 666 C CA . VAL A 1 84 ? 0.847 0.677 -13.338 1.00 97.69 84 VAL A CA 1
ATOM 667 C C . VAL A 1 84 ? -0.357 0.997 -12.453 1.00 97.69 84 VAL A C 1
ATOM 669 O O . VAL A 1 84 ? -1.363 0.300 -12.533 1.00 97.69 84 VAL A O 1
ATOM 672 N N . VAL A 1 85 ? -0.287 2.061 -11.647 1.00 98.00 85 VAL A N 1
ATOM 673 C CA . VAL A 1 85 ? -1.407 2.502 -10.798 1.00 98.00 85 VAL A CA 1
ATOM 674 C C . VAL A 1 85 ? -2.634 2.852 -11.639 1.00 98.00 85 VAL A C 1
ATOM 676 O O . VAL A 1 85 ? -3.720 2.357 -11.354 1.00 98.00 85 VAL A O 1
ATOM 679 N N . ASP A 1 86 ? -2.454 3.660 -12.684 1.00 97.12 86 ASP A N 1
ATOM 680 C CA . ASP A 1 86 ? -3.519 4.092 -13.598 1.00 97.12 86 ASP A CA 1
ATOM 681 C C . ASP A 1 86 ? -4.201 2.886 -14.258 1.00 97.12 86 ASP A C 1
ATOM 683 O O . ASP A 1 86 ? -5.418 2.734 -14.184 1.00 97.12 86 ASP A O 1
ATOM 687 N N . TYR A 1 87 ? -3.398 1.951 -14.774 1.00 97.19 87 TYR A N 1
ATOM 688 C CA . TYR A 1 87 ? -3.887 0.713 -15.371 1.00 97.19 87 TYR A CA 1
ATOM 689 C C . TYR A 1 87 ? -4.676 -0.159 -14.384 1.00 97.19 87 TYR A C 1
ATOM 691 O O . TYR A 1 87 ? -5.707 -0.712 -14.752 1.00 97.19 87 TYR A O 1
ATOM 699 N N . LEU A 1 88 ? -4.208 -0.316 -13.140 1.00 98.00 88 LEU A N 1
ATOM 700 C CA . LEU A 1 88 ? -4.907 -1.125 -12.133 1.00 98.00 88 LEU A CA 1
ATOM 701 C C . LEU A 1 88 ? -6.237 -0.492 -11.721 1.00 98.00 88 LEU A C 1
ATOM 703 O O . LEU A 1 88 ? -7.225 -1.209 -11.576 1.00 98.00 88 LEU A O 1
ATOM 707 N N . ILE A 1 89 ? -6.261 0.831 -11.541 1.00 96.56 89 ILE A N 1
ATOM 708 C CA . ILE A 1 89 ? -7.486 1.570 -11.215 1.00 96.56 89 ILE A CA 1
ATOM 709 C C . ILE A 1 89 ? -8.504 1.428 -12.350 1.00 96.56 89 ILE A C 1
ATOM 711 O O . ILE A 1 89 ? -9.669 1.166 -12.074 1.00 96.56 89 ILE A O 1
ATOM 715 N N . GLU A 1 90 ? -8.075 1.555 -13.609 1.00 96.56 90 GLU A N 1
ATOM 716 C CA . GLU A 1 90 ? -8.951 1.386 -14.774 1.00 96.56 90 GLU A CA 1
ATOM 717 C C . GLU A 1 90 ? -9.433 -0.066 -14.918 1.00 96.56 90 GLU A C 1
ATOM 719 O O . GLU A 1 90 ? -10.632 -0.310 -15.047 1.00 96.56 90 GLU A O 1
ATOM 724 N N . LYS A 1 91 ? -8.521 -1.046 -14.842 1.00 97.38 91 LYS A N 1
ATOM 725 C CA . LYS A 1 91 ? -8.843 -2.471 -15.023 1.00 97.38 91 LYS A CA 1
ATOM 726 C C . LYS A 1 91 ? -9.844 -2.984 -13.989 1.00 97.38 91 LYS A C 1
ATOM 728 O O . LYS A 1 91 ? -10.688 -3.803 -14.337 1.00 97.38 91 LYS A O 1
ATOM 733 N N . PHE A 1 92 ? -9.737 -2.531 -12.742 1.00 97.06 92 PHE A N 1
ATOM 734 C CA . PHE A 1 92 ? -10.560 -3.008 -11.626 1.00 97.06 92 PHE A CA 1
ATOM 735 C C . PHE A 1 92 ? -11.616 -1.991 -11.170 1.00 97.06 92 PHE A C 1
ATOM 737 O O . PHE A 1 92 ? -12.158 -2.127 -10.075 1.00 97.06 92 PHE A O 1
ATOM 744 N N . TYR A 1 93 ? -11.931 -0.987 -11.996 1.00 95.06 93 TYR A N 1
ATOM 745 C CA . TYR A 1 93 ? -12.882 0.076 -11.656 1.00 95.06 93 TYR A CA 1
ATOM 746 C C . TYR A 1 93 ? -14.254 -0.464 -11.212 1.00 95.06 93 TYR A C 1
ATOM 748 O O . TYR A 1 93 ? -14.787 -0.040 -10.187 1.00 95.06 93 TYR A O 1
ATOM 756 N N . ASP A 1 94 ? -14.786 -1.448 -11.944 1.00 95.50 94 ASP A N 1
ATOM 757 C CA . ASP A 1 94 ? -16.083 -2.084 -11.669 1.00 95.50 94 ASP A CA 1
ATOM 758 C C . ASP A 1 94 ? -15.978 -3.326 -10.754 1.00 95.50 94 ASP A C 1
ATOM 760 O O . ASP A 1 94 ? -16.957 -4.049 -10.556 1.00 95.50 94 ASP A O 1
ATOM 764 N N . GLU A 1 95 ? -14.803 -3.586 -10.166 1.00 95.94 95 GLU A N 1
ATOM 765 C CA . GLU A 1 95 ? -14.538 -4.738 -9.295 1.00 95.94 95 GLU A CA 1
ATOM 766 C C . GLU A 1 95 ? -14.254 -4.297 -7.844 1.00 95.94 95 GLU A C 1
ATOM 768 O O . GLU A 1 95 ? -13.110 -4.333 -7.383 1.00 95.94 95 GLU A O 1
ATOM 773 N N . PRO A 1 96 ? -15.283 -3.938 -7.049 1.00 92.94 96 PRO A N 1
ATOM 774 C CA . PRO A 1 96 ? -15.103 -3.389 -5.697 1.00 92.94 96 PRO A CA 1
ATOM 775 C C . PRO A 1 96 ? -14.467 -4.374 -4.701 1.00 92.94 96 PRO A C 1
ATOM 777 O O . PRO A 1 96 ? -14.063 -3.988 -3.604 1.00 92.94 96 PRO A O 1
ATOM 780 N N . THR A 1 97 ? -14.381 -5.659 -5.059 1.00 95.69 97 THR A N 1
ATOM 781 C CA . THR A 1 97 ? -13.702 -6.696 -4.277 1.00 95.69 97 THR A CA 1
ATOM 782 C C . THR A 1 97 ? -12.190 -6.715 -4.490 1.00 95.69 97 THR A C 1
ATOM 784 O O . THR A 1 97 ? -11.514 -7.517 -3.838 1.00 95.69 97 THR A O 1
ATOM 787 N N . VAL A 1 98 ? -11.640 -5.879 -5.376 1.00 97.75 98 VAL A N 1
ATOM 788 C CA . VAL A 1 98 ? -10.199 -5.719 -5.600 1.00 97.75 98 VAL A CA 1
ATOM 789 C C . VAL A 1 98 ? -9.737 -4.386 -5.012 1.00 97.75 98 VAL A C 1
ATOM 791 O O . VAL A 1 98 ? -10.264 -3.325 -5.327 1.00 97.75 98 VAL A O 1
ATOM 794 N N . GLY A 1 99 ? -8.753 -4.440 -4.117 1.00 97.62 99 GLY A N 1
ATOM 795 C CA . GLY A 1 99 ? -8.159 -3.257 -3.502 1.00 97.62 99 GLY A CA 1
ATOM 796 C C . GLY A 1 99 ? -6.908 -2.822 -4.254 1.00 97.62 99 GLY A C 1
ATOM 797 O O . GLY A 1 99 ? -6.047 -3.652 -4.537 1.00 97.62 99 GLY A O 1
ATOM 798 N N . VAL A 1 100 ? -6.764 -1.528 -4.532 1.00 98.19 100 VAL A N 1
ATOM 799 C CA . VAL A 1 100 ? -5.542 -0.948 -5.107 1.00 98.19 100 VAL A CA 1
ATOM 800 C C . VAL A 1 100 ? -5.061 0.166 -4.186 1.00 98.19 100 VAL A C 1
ATOM 802 O O . VAL A 1 100 ? -5.825 1.069 -3.852 1.00 98.19 100 VAL A O 1
ATOM 805 N N . ALA A 1 101 ? -3.802 0.096 -3.762 1.00 98.19 101 ALA A N 1
ATOM 806 C CA . ALA A 1 101 ? -3.160 1.128 -2.958 1.00 98.19 101 ALA A CA 1
ATOM 807 C C . ALA A 1 101 ? -1.740 1.390 -3.463 1.00 98.19 101 ALA A C 1
ATOM 809 O O . ALA A 1 101 ? -1.081 0.496 -3.998 1.00 98.19 101 ALA A O 1
ATOM 810 N N . TYR A 1 102 ? -1.255 2.616 -3.298 1.00 98.19 102 TYR A N 1
ATOM 811 C CA . TYR A 1 102 ? 0.050 3.001 -3.820 1.00 98.19 102 TYR A CA 1
ATOM 812 C C . TYR A 1 102 ? 0.774 4.027 -2.954 1.00 98.19 102 TYR A C 1
ATOM 814 O O . TYR A 1 102 ? 0.159 4.865 -2.303 1.00 98.19 102 TYR A O 1
ATOM 822 N N . LEU A 1 103 ? 2.101 3.958 -2.941 1.00 96.75 103 LEU A N 1
ATOM 823 C CA . LEU A 1 103 ? 2.971 4.819 -2.150 1.00 96.75 103 LEU A CA 1
ATOM 824 C C . LEU A 1 103 ? 4.031 5.428 -3.060 1.00 96.75 103 LEU A C 1
ATOM 826 O O . LEU A 1 103 ? 4.691 4.713 -3.809 1.00 96.75 103 LEU A O 1
ATOM 830 N N . TYR A 1 104 ? 4.232 6.736 -2.947 1.00 94.62 104 TYR A N 1
ATOM 831 C CA . TYR A 1 104 ? 5.352 7.428 -3.574 1.00 94.62 104 TYR A CA 1
ATOM 832 C C . TYR A 1 104 ? 6.372 7.811 -2.498 1.00 94.62 104 TYR A C 1
ATOM 834 O O . TYR A 1 104 ? 6.154 8.795 -1.784 1.00 94.62 104 TYR A O 1
ATOM 842 N N . CYS A 1 105 ? 7.452 7.029 -2.349 1.00 90.44 105 CYS A N 1
ATOM 843 C CA . CYS A 1 105 ? 8.558 7.401 -1.459 1.00 90.44 105 CYS A CA 1
ATOM 844 C C . CYS A 1 105 ? 9.276 8.637 -2.026 1.00 90.44 105 CYS A C 1
ATOM 846 O O . CYS A 1 105 ? 9.440 8.798 -3.233 1.00 90.44 105 CYS A O 1
ATOM 848 N N . ASN A 1 106 ? 9.691 9.522 -1.128 1.00 85.31 106 ASN A N 1
ATOM 849 C CA . ASN A 1 106 ? 10.417 10.748 -1.414 1.00 85.31 106 ASN A CA 1
ATOM 850 C C . ASN A 1 106 ? 11.393 11.034 -0.269 1.00 85.31 106 ASN A C 1
ATOM 852 O O . ASN A 1 106 ? 10.993 11.163 0.893 1.00 85.31 106 ASN A O 1
ATOM 856 N N . PHE A 1 107 ? 12.671 11.212 -0.594 1.00 77.69 107 PHE A N 1
ATOM 857 C CA . PHE A 1 107 ? 13.707 11.432 0.416 1.00 77.69 107 PHE A CA 1
ATOM 858 C C . PHE A 1 107 ? 13.523 12.710 1.257 1.00 77.69 107 PHE A C 1
ATOM 860 O O . PHE A 1 107 ? 14.108 12.840 2.329 1.00 77.69 107 PHE A O 1
ATOM 867 N N . GLN A 1 108 ? 12.726 13.673 0.789 1.00 77.25 108 GLN A N 1
ATOM 868 C CA . GLN A 1 108 ? 12.441 14.927 1.493 1.00 77.25 108 GLN A CA 1
ATOM 869 C C . GLN A 1 108 ? 11.367 14.773 2.580 1.00 77.25 108 GLN A C 1
ATOM 871 O O . GLN A 1 108 ? 11.178 15.686 3.382 1.00 77.25 108 GLN A O 1
ATOM 876 N N . ARG A 1 109 ? 10.656 13.637 2.620 1.00 78.06 109 ARG A N 1
ATOM 877 C CA . ARG A 1 109 ? 9.519 13.386 3.522 1.00 78.06 109 ARG A CA 1
ATOM 878 C C . ARG A 1 109 ? 9.765 12.216 4.476 1.00 78.06 109 ARG A C 1
ATOM 880 O O . ARG A 1 109 ? 8.846 11.476 4.807 1.00 78.06 109 ARG A O 1
ATOM 887 N N . GLN A 1 110 ? 10.998 12.047 4.960 1.00 74.81 110 GLN A N 1
ATOM 888 C CA . GLN A 1 110 ? 11.362 10.876 5.777 1.00 74.81 110 GLN A CA 1
ATOM 889 C C . GLN A 1 110 ? 10.517 10.701 7.040 1.00 74.81 110 GLN A C 1
ATOM 891 O O . GLN A 1 110 ? 10.157 9.583 7.395 1.00 74.81 110 GLN A O 1
ATOM 896 N N . GLN A 1 111 ? 10.138 11.801 7.698 1.00 71.38 111 GLN A N 1
ATOM 897 C CA . GLN A 1 111 ? 9.284 11.735 8.890 1.00 71.38 111 GLN A CA 1
ATOM 898 C C . GLN A 1 111 ? 7.893 11.154 8.587 1.00 71.38 111 GLN A C 1
ATOM 900 O O . GLN A 1 111 ? 7.298 10.501 9.444 1.00 71.38 111 GLN A O 1
ATOM 905 N N . ASP A 1 112 ? 7.415 11.330 7.356 1.00 72.75 112 ASP A N 1
ATOM 906 C CA . ASP A 1 112 ? 6.121 10.847 6.877 1.00 72.75 112 ASP A CA 1
ATOM 907 C C . ASP A 1 112 ? 6.202 9.419 6.299 1.00 72.75 112 ASP A C 1
ATOM 909 O O . ASP A 1 112 ? 5.181 8.835 5.942 1.00 72.75 112 ASP A O 1
ATOM 913 N N . GLN A 1 113 ? 7.402 8.829 6.234 1.00 76.50 113 GLN A N 1
ATOM 914 C CA . GLN A 1 113 ? 7.693 7.550 5.569 1.00 76.50 113 GLN A CA 1
ATOM 915 C C . GLN A 1 113 ? 8.231 6.469 6.517 1.00 76.50 113 GLN A C 1
ATOM 917 O O . GLN A 1 113 ? 8.838 5.491 6.082 1.00 76.50 113 GLN A O 1
ATOM 922 N N . LYS A 1 114 ? 7.966 6.606 7.820 1.00 86.62 114 LYS A N 1
ATOM 923 C CA . LYS A 1 114 ? 8.162 5.520 8.791 1.00 86.62 114 LYS A CA 1
ATOM 924 C C . LYS A 1 114 ? 7.199 4.368 8.514 1.00 86.62 114 LYS A C 1
ATOM 926 O O . LYS A 1 114 ? 6.125 4.576 7.945 1.00 86.62 114 LYS A O 1
ATOM 931 N N . THR A 1 115 ? 7.548 3.165 8.974 1.00 89.75 115 THR A N 1
ATOM 932 C CA . THR A 1 115 ? 6.739 1.948 8.783 1.00 89.75 115 THR A CA 1
ATOM 933 C C . THR A 1 115 ? 5.263 2.158 9.139 1.00 89.75 115 THR A C 1
ATOM 935 O O . THR A 1 115 ? 4.375 1.773 8.377 1.00 89.75 115 THR A O 1
ATOM 938 N N . GLU A 1 116 ? 4.991 2.795 10.278 1.00 93.31 116 GLU A N 1
ATOM 939 C CA . GLU A 1 116 ? 3.643 3.082 10.761 1.00 93.31 116 GLU A CA 1
ATOM 940 C C . GLU A 1 116 ? 2.891 4.026 9.821 1.00 93.31 116 GLU A C 1
ATOM 942 O O . GLU A 1 116 ? 1.736 3.771 9.487 1.00 93.31 116 GLU A O 1
ATOM 947 N N . SER A 1 117 ? 3.545 5.091 9.354 1.00 92.38 117 SER A N 1
ATOM 948 C CA . SER A 1 117 ? 2.938 6.070 8.450 1.00 92.38 117 SER A CA 1
ATOM 949 C C . SER A 1 117 ? 2.571 5.443 7.104 1.00 92.38 117 SER A C 1
ATOM 951 O O . SER A 1 117 ? 1.470 5.678 6.601 1.00 92.38 117 SER A O 1
ATOM 953 N N . LEU A 1 118 ? 3.448 4.593 6.556 1.00 94.31 118 LEU A N 1
ATOM 954 C CA . LEU A 1 118 ? 3.199 3.878 5.303 1.00 94.31 118 LEU A CA 1
ATOM 955 C C . LEU A 1 118 ? 2.025 2.897 5.442 1.00 94.31 118 LEU A C 1
ATOM 957 O O . LEU A 1 118 ? 1.105 2.923 4.625 1.00 94.31 118 LEU A O 1
ATOM 961 N N . LEU A 1 119 ? 1.996 2.080 6.504 1.00 95.81 119 LEU A N 1
ATOM 962 C CA . LEU A 1 119 ? 0.877 1.161 6.758 1.00 95.81 119 LEU A CA 1
ATOM 963 C C . LEU A 1 119 ? -0.439 1.906 6.989 1.00 95.81 119 LEU A C 1
ATOM 965 O O . LEU A 1 119 ? -1.464 1.525 6.428 1.00 95.81 119 LEU A O 1
ATOM 969 N N . ALA A 1 120 ? -0.429 2.976 7.784 1.00 96.62 120 ALA A N 1
ATOM 970 C CA . ALA A 1 120 ? -1.628 3.766 8.038 1.00 96.62 120 ALA A CA 1
ATOM 971 C C . ALA A 1 120 ? -2.175 4.407 6.753 1.00 96.62 120 ALA A C 1
ATOM 973 O O . ALA A 1 120 ? -3.392 4.465 6.562 1.00 96.62 120 ALA A O 1
ATOM 974 N N . ASN A 1 121 ? -1.293 4.829 5.841 1.00 96.69 121 ASN A N 1
ATOM 975 C CA . ASN A 1 121 ? -1.694 5.345 4.539 1.00 96.69 121 ASN A CA 1
ATOM 976 C C . ASN A 1 121 ? -2.290 4.256 3.628 1.00 96.69 121 ASN A C 1
ATOM 978 O O . ASN A 1 121 ? -3.335 4.485 3.021 1.00 96.69 121 ASN A O 1
ATOM 982 N N . LEU A 1 122 ? -1.706 3.053 3.599 1.00 97.75 122 LEU A N 1
ATOM 983 C CA . LEU A 1 122 ? -2.294 1.919 2.878 1.00 97.75 122 LEU A CA 1
ATOM 984 C C . LEU A 1 122 ? -3.689 1.563 3.417 1.00 97.75 122 LEU A C 1
ATOM 986 O O . LEU A 1 122 ? -4.612 1.349 2.634 1.00 97.75 122 LEU A O 1
ATOM 990 N N . ILE A 1 123 ? -3.874 1.556 4.744 1.00 97.94 123 ILE A N 1
ATOM 991 C CA . ILE A 1 123 ? -5.195 1.347 5.362 1.00 97.94 123 ILE A CA 1
ATOM 992 C C . ILE A 1 123 ? -6.169 2.429 4.895 1.00 97.94 123 ILE A C 1
ATOM 994 O O . ILE A 1 123 ? -7.264 2.091 4.453 1.00 97.94 123 ILE A O 1
ATOM 998 N N . LYS A 1 124 ? -5.775 3.710 4.967 1.00 97.69 124 LYS A N 1
ATOM 999 C CA . LYS A 1 124 ? -6.596 4.844 4.512 1.00 97.69 124 LYS A CA 1
ATOM 1000 C C . LYS A 1 124 ? -7.077 4.625 3.078 1.00 97.69 124 LYS A C 1
ATOM 1002 O O . LYS A 1 124 ? -8.280 4.686 2.852 1.00 97.69 124 LYS A O 1
ATOM 1007 N N . GLN A 1 125 ? -6.172 4.330 2.145 1.00 97.81 125 GLN A N 1
ATOM 1008 C CA . GLN A 1 125 ? -6.519 4.139 0.733 1.00 97.81 125 GLN A CA 1
ATOM 1009 C C . GLN A 1 125 ? -7.503 2.988 0.518 1.00 97.81 125 GLN A C 1
ATOM 1011 O O . GLN A 1 125 ? -8.471 3.147 -0.221 1.00 97.81 125 GLN A O 1
ATOM 1016 N N . LEU A 1 126 ? -7.309 1.858 1.203 1.00 97.19 126 LEU A N 1
ATOM 1017 C CA . LEU A 1 126 ? -8.221 0.722 1.077 1.00 97.19 126 LEU A CA 1
ATOM 1018 C C . LEU A 1 126 ? -9.613 1.038 1.646 1.00 97.19 126 LEU A C 1
ATOM 1020 O O . LEU A 1 126 ? -10.616 0.609 1.093 1.00 97.19 126 LEU A O 1
ATOM 1024 N N . VAL A 1 127 ? -9.729 1.819 2.720 1.00 96.62 127 VAL A N 1
ATOM 1025 C CA . VAL A 1 127 ? -11.045 2.062 3.344 1.00 96.62 127 VAL A CA 1
ATOM 1026 C C . VAL A 1 127 ? -11.745 3.342 2.881 1.00 96.62 127 VAL A C 1
ATOM 1028 O O . VAL A 1 127 ? -12.938 3.484 3.126 1.00 96.62 127 VAL A O 1
ATOM 1031 N N . GLN A 1 128 ? -11.061 4.277 2.212 1.00 93.75 128 GLN A N 1
ATOM 1032 C CA . GLN A 1 128 ? -11.600 5.622 1.945 1.00 93.75 128 GLN A CA 1
ATOM 1033 C C . GLN A 1 128 ? -12.872 5.648 1.087 1.00 93.75 128 GLN A C 1
ATOM 1035 O O . GLN A 1 128 ? -13.671 6.570 1.231 1.00 93.75 128 GLN A O 1
ATOM 1040 N N . HIS A 1 129 ? -13.078 4.641 0.236 1.00 87.69 129 HIS A N 1
ATOM 1041 C CA . HIS A 1 129 ? -14.266 4.523 -0.616 1.00 87.69 129 HIS A CA 1
ATOM 1042 C C . HIS A 1 129 ? -15.350 3.608 -0.027 1.00 87.69 129 HIS A C 1
ATOM 1044 O O . HIS A 1 129 ? -16.403 3.432 -0.634 1.00 87.69 129 HIS A O 1
ATOM 1050 N N . GLN A 1 130 ? -15.126 3.037 1.161 1.00 87.06 130 GLN A N 1
ATOM 1051 C CA . GLN A 1 130 ? -16.108 2.193 1.835 1.00 87.06 130 GLN A CA 1
ATOM 1052 C C . GLN A 1 130 ? -17.061 3.053 2.668 1.00 87.06 130 GLN A C 1
ATOM 1054 O O . GLN A 1 130 ? -16.636 3.802 3.551 1.00 87.06 130 GLN A O 1
ATOM 1059 N N . ILE A 1 131 ? -18.362 2.938 2.396 1.00 84.38 131 ILE A N 1
ATOM 1060 C CA . ILE A 1 131 ? -19.418 3.608 3.158 1.00 84.38 131 ILE A CA 1
ATOM 1061 C C . ILE A 1 131 ? -20.439 2.542 3.584 1.00 84.38 131 ILE A C 1
ATOM 1063 O O . ILE A 1 131 ? -21.124 1.990 2.722 1.00 84.38 131 ILE A O 1
ATOM 1067 N N . PRO A 1 132 ? -20.563 2.239 4.890 1.00 87.44 132 PRO A N 1
ATOM 1068 C CA . PRO A 1 132 ? -19.802 2.805 6.011 1.00 87.44 132 PRO A CA 1
ATOM 1069 C C . PRO A 1 132 ? -18.346 2.302 6.080 1.00 87.44 132 PRO A C 1
ATOM 1071 O O . PRO A 1 132 ? -18.034 1.220 5.589 1.00 87.44 132 PRO A O 1
ATOM 1074 N N . LEU A 1 133 ? -17.470 3.044 6.778 1.00 93.12 133 LEU A N 1
ATOM 1075 C CA . LEU A 1 133 ? -16.121 2.553 7.099 1.00 93.12 133 LEU A CA 1
ATOM 1076 C C . LEU A 1 133 ? -16.170 1.247 7.921 1.00 93.12 133 LEU A C 1
ATOM 1078 O O . LEU A 1 133 ? -17.042 1.112 8.793 1.00 93.12 133 LEU A O 1
ATOM 1082 N N . PRO A 1 134 ? -15.177 0.353 7.755 1.00 94.31 134 PRO A N 1
ATOM 1083 C CA . PRO A 1 134 ? -15.014 -0.842 8.577 1.00 94.31 134 PRO A CA 1
ATOM 1084 C C . PRO A 1 134 ? -15.033 -0.557 10.082 1.00 94.31 134 PRO A C 1
ATOM 1086 O O . PRO A 1 134 ? -14.367 0.357 10.581 1.00 94.31 134 PRO A O 1
ATOM 1089 N N . SER A 1 135 ? -15.775 -1.375 10.835 1.00 93.62 135 SER A N 1
ATOM 1090 C CA . SER A 1 135 ? -15.961 -1.185 12.279 1.00 93.62 135 SER A CA 1
ATOM 1091 C C . SER A 1 135 ? -14.649 -1.234 13.063 1.00 93.62 135 SER A C 1
ATOM 1093 O O . SER A 1 135 ? -14.493 -0.483 14.022 1.00 93.62 135 SER A O 1
ATOM 1095 N N . ASN A 1 136 ? -13.687 -2.067 12.653 1.00 93.06 136 ASN A N 1
ATOM 1096 C CA . ASN A 1 136 ? -12.367 -2.143 13.286 1.00 93.06 136 ASN A CA 1
ATOM 1097 C C . ASN A 1 136 ? -11.603 -0.807 13.196 1.00 93.06 136 ASN A C 1
ATOM 1099 O O . ASN A 1 136 ? -11.018 -0.382 14.188 1.00 93.06 136 ASN A O 1
ATOM 1103 N N . VAL A 1 137 ? -11.674 -0.102 12.061 1.00 96.00 137 VAL A N 1
ATOM 1104 C CA . VAL A 1 137 ? -11.057 1.222 11.875 1.00 96.00 137 VAL A CA 1
ATOM 1105 C C . VAL A 1 137 ? -11.780 2.286 12.703 1.00 96.00 137 VAL A C 1
ATOM 1107 O O . VAL A 1 137 ? -11.127 3.075 13.390 1.00 96.00 137 VAL A O 1
ATOM 1110 N N . LYS A 1 138 ? -13.121 2.278 12.708 1.00 95.06 138 LYS A N 1
ATOM 1111 C CA . LYS A 1 138 ? -13.927 3.199 13.532 1.00 95.06 138 LYS A CA 1
ATOM 1112 C C . LYS A 1 138 ? -13.609 3.049 15.025 1.00 95.06 138 LYS A C 1
ATOM 1114 O O . LYS A 1 138 ? -13.309 4.034 15.697 1.00 95.06 138 LYS A O 1
ATOM 1119 N N . LEU A 1 139 ? -13.616 1.816 15.535 1.00 94.19 139 LEU A N 1
ATOM 1120 C CA . LEU A 1 139 ? -13.318 1.515 16.940 1.00 94.19 139 LEU A CA 1
ATOM 1121 C C . LEU A 1 139 ? -11.874 1.867 17.308 1.00 94.19 139 LEU A C 1
ATOM 1123 O O . LEU A 1 139 ? -11.618 2.372 18.404 1.00 94.19 139 LEU A O 1
ATOM 1127 N N . LEU A 1 140 ? -10.928 1.624 16.398 1.00 95.38 140 LEU A N 1
ATOM 1128 C CA . LEU A 1 140 ? -9.530 1.986 16.595 1.00 95.38 140 LEU A CA 1
ATOM 1129 C C . LEU A 1 140 ? -9.368 3.503 16.777 1.00 95.38 140 LEU A C 1
ATOM 1131 O O . LEU A 1 140 ? -8.729 3.933 17.743 1.00 95.38 140 LEU A O 1
ATOM 1135 N N . TYR A 1 141 ? -9.988 4.298 15.899 1.00 96.38 141 TYR A N 1
ATOM 1136 C CA . TYR A 1 141 ? -10.007 5.757 16.003 1.00 96.38 141 TYR A CA 1
ATOM 1137 C C . TYR A 1 141 ? -10.592 6.215 17.342 1.00 96.38 141 TYR A C 1
ATOM 1139 O O . TYR A 1 141 ? -9.944 6.958 18.080 1.00 96.38 141 TYR A O 1
ATOM 1147 N N . GLU A 1 142 ? -11.781 5.729 17.709 1.00 94.12 142 GLU A N 1
ATOM 1148 C CA . GLU A 1 142 ? -12.467 6.132 18.944 1.00 94.12 142 GLU A CA 1
ATOM 1149 C C . GLU A 1 142 ? -11.666 5.779 20.204 1.00 94.12 142 GLU A C 1
ATOM 1151 O O . GLU A 1 142 ? -11.655 6.540 21.175 1.00 94.12 142 GLU A O 1
ATOM 1156 N N . ARG A 1 143 ? -10.970 4.635 20.202 1.00 94.38 143 ARG A N 1
ATOM 1157 C CA . ARG A 1 143 ? -10.156 4.185 21.338 1.00 94.38 143 ARG A CA 1
ATOM 1158 C C . ARG A 1 143 ? -8.917 5.051 21.542 1.00 94.38 143 ARG A C 1
ATOM 1160 O O . ARG A 1 143 ? -8.554 5.327 22.686 1.00 94.38 143 ARG A O 1
ATOM 1167 N N . LEU A 1 144 ? -8.236 5.413 20.457 1.00 94.44 144 LEU A N 1
ATOM 1168 C CA . LEU A 1 144 ? -6.922 6.055 20.522 1.00 94.44 144 LEU A CA 1
ATOM 1169 C C . LEU A 1 144 ? -6.998 7.581 20.573 1.00 94.44 144 LEU A C 1
ATOM 1171 O O . LEU A 1 144 ? -6.206 8.198 21.284 1.00 94.44 144 LEU A O 1
ATOM 1175 N N . THR A 1 145 ? -7.984 8.195 19.918 1.00 92.19 145 THR A N 1
ATOM 1176 C CA . THR A 1 145 ? -8.190 9.653 19.990 1.00 92.19 145 THR A CA 1
ATOM 1177 C C . THR A 1 145 ? -8.585 10.112 21.390 1.00 92.19 145 THR A C 1
ATOM 1179 O O . THR A 1 145 ? -8.030 11.091 21.879 1.00 92.19 145 THR A O 1
ATOM 1182 N N . LYS A 1 146 ? -9.424 9.347 22.108 1.00 90.62 146 LYS A N 1
ATOM 1183 C CA . LYS A 1 146 ? -9.751 9.599 23.529 1.00 90.62 146 LYS A CA 1
ATOM 1184 C C . LYS A 1 146 ? -8.526 9.632 24.447 1.00 90.62 146 LYS A C 1
ATOM 1186 O O . LYS A 1 146 ? -8.582 10.231 25.514 1.00 90.62 146 LYS A O 1
ATOM 1191 N N . LYS A 1 147 ? -7.438 8.969 24.051 1.00 90.94 147 LYS A N 1
ATOM 1192 C CA . LYS A 1 147 ? -6.174 8.903 24.797 1.00 90.94 147 LYS A CA 1
ATOM 1193 C C . LYS A 1 147 ? -5.086 9.807 24.216 1.00 90.94 147 LYS A C 1
ATOM 1195 O O . LYS A 1 147 ? -3.970 9.784 24.721 1.00 90.94 147 LYS A O 1
ATOM 1200 N N . ASN A 1 148 ? -5.391 10.565 23.161 1.00 90.56 148 ASN A N 1
ATOM 1201 C CA . ASN A 1 148 ? -4.427 11.342 22.385 1.00 90.56 148 ASN A CA 1
ATOM 1202 C C . ASN A 1 148 ? -3.215 10.507 21.911 1.00 90.56 148 ASN A C 1
ATOM 1204 O O . ASN A 1 148 ? -2.064 10.918 22.034 1.00 90.56 148 ASN A O 1
ATOM 1208 N N . GLN A 1 149 ? -3.475 9.292 21.415 1.00 92.62 149 GLN A N 1
ATOM 1209 C CA . GLN A 1 149 ? -2.452 8.326 21.003 1.00 92.62 149 GLN A CA 1
ATOM 1210 C C . GLN A 1 149 ? -2.513 8.011 19.503 1.00 92.62 149 GLN A C 1
ATOM 1212 O O . GLN A 1 149 ? -3.566 8.079 18.864 1.00 92.62 149 GLN A O 1
ATOM 1217 N N . ARG A 1 150 ? -1.363 7.609 18.952 1.00 93.19 150 ARG A N 1
ATOM 1218 C CA . ARG A 1 150 ? -1.239 6.986 17.627 1.00 93.19 150 ARG A CA 1
ATOM 1219 C C . ARG A 1 150 ? -1.235 5.456 17.759 1.00 93.19 150 ARG A C 1
ATOM 1221 O O . ARG A 1 150 ? -0.823 4.950 18.804 1.00 93.19 150 ARG A O 1
ATOM 1228 N N . PRO A 1 151 ? -1.711 4.711 16.748 1.00 94.25 151 PRO A N 1
ATOM 1229 C CA . PRO A 1 151 ? -1.638 3.255 16.773 1.00 94.25 151 PRO A CA 1
ATOM 1230 C C . PRO A 1 151 ? -0.176 2.797 16.683 1.00 94.25 151 PRO A C 1
ATOM 1232 O O . PRO A 1 151 ? 0.624 3.424 15.991 1.00 94.25 151 PRO A O 1
ATOM 1235 N N . SER A 1 152 ? 0.170 1.718 17.391 1.00 94.50 152 SER A N 1
ATOM 1236 C CA . SER A 1 152 ? 1.488 1.089 17.254 1.00 94.50 152 SER A CA 1
ATOM 1237 C C . SER A 1 152 ? 1.599 0.339 15.927 1.00 94.50 152 SER A C 1
ATOM 1239 O O . SER A 1 152 ? 0.591 0.055 15.270 1.00 94.50 152 SER A O 1
ATOM 1241 N N . LEU A 1 153 ? 2.824 -0.038 15.566 1.00 92.88 153 LEU A N 1
ATOM 1242 C CA . LEU A 1 153 ? 3.100 -0.854 14.391 1.00 92.88 153 LEU A CA 1
ATOM 1243 C C . LEU A 1 153 ? 2.304 -2.168 14.378 1.00 92.88 153 LEU A C 1
ATOM 1245 O O . LEU A 1 153 ? 1.765 -2.551 13.342 1.00 92.88 153 LEU A O 1
ATOM 1249 N N . GLU A 1 154 ? 2.205 -2.856 15.513 1.00 94.81 154 GLU A N 1
ATOM 1250 C CA . GLU A 1 154 ? 1.473 -4.122 15.645 1.00 94.81 154 GLU A CA 1
ATOM 1251 C C . GLU A 1 154 ? -0.013 -3.914 15.358 1.00 94.81 154 GLU A C 1
ATOM 1253 O O . GLU A 1 154 ? -0.585 -4.610 14.523 1.00 94.81 154 GLU A O 1
ATOM 1258 N N . VAL A 1 155 ? -0.612 -2.885 15.966 1.00 96.00 155 VAL A N 1
ATOM 1259 C CA . VAL A 1 155 ? -2.028 -2.551 15.772 1.00 96.00 155 VAL A CA 1
ATOM 1260 C C . VAL A 1 155 ? -2.313 -2.176 14.317 1.00 96.00 155 VAL A C 1
ATOM 1262 O O . VAL A 1 155 ? -3.327 -2.597 13.759 1.00 96.00 155 VAL A O 1
ATOM 1265 N N . LEU A 1 156 ? -1.425 -1.410 13.676 1.00 96.62 156 LEU A N 1
ATOM 1266 C CA . LEU A 1 156 ? -1.538 -1.085 12.252 1.00 96.62 156 LEU A CA 1
ATOM 1267 C C . LEU A 1 156 ? -1.389 -2.323 11.370 1.00 96.62 156 LEU A C 1
ATOM 1269 O O . LEU A 1 156 ? -2.159 -2.487 10.431 1.00 96.62 156 LEU A O 1
ATOM 1273 N N . SER A 1 157 ? -0.448 -3.212 11.685 1.00 95.62 157 SER A N 1
ATOM 1274 C CA . SER A 1 157 ? -0.225 -4.450 10.931 1.00 95.62 157 SER A CA 1
ATOM 1275 C C . SER A 1 157 ? -1.448 -5.369 10.994 1.00 95.62 157 SER A C 1
ATOM 1277 O O . SER A 1 157 ? -1.898 -5.871 9.966 1.00 95.62 157 SER A O 1
ATOM 1279 N N . GLU A 1 158 ? -2.027 -5.548 12.184 1.00 95.75 158 GLU A N 1
ATOM 1280 C CA . GLU A 1 158 ? -3.254 -6.327 12.392 1.00 95.75 158 GLU A CA 1
ATOM 1281 C C . GLU A 1 158 ? -4.453 -5.700 11.675 1.00 95.75 158 GLU A C 1
ATOM 1283 O O . GLU A 1 158 ? -5.213 -6.396 10.997 1.00 95.75 158 GLU A O 1
ATOM 1288 N N . THR A 1 159 ? -4.599 -4.376 11.776 1.00 97.06 159 THR A N 1
ATOM 1289 C CA . THR A 1 159 ? -5.678 -3.638 11.105 1.00 97.06 159 THR A CA 1
ATOM 1290 C C . THR A 1 159 ? -5.548 -3.759 9.591 1.00 97.06 159 THR A C 1
ATOM 1292 O O . THR A 1 159 ? -6.521 -4.103 8.924 1.00 97.06 159 THR A O 1
ATOM 1295 N N . PHE A 1 160 ? -4.349 -3.547 9.044 1.00 97.31 160 PHE A N 1
ATOM 1296 C CA . PHE A 1 160 ? -4.082 -3.692 7.619 1.00 97.31 160 PHE A CA 1
ATOM 1297 C C . PHE A 1 160 ? -4.364 -5.115 7.139 1.00 97.31 160 PHE A C 1
ATOM 1299 O O . PHE A 1 160 ? -5.080 -5.282 6.158 1.00 97.31 160 PHE A O 1
ATOM 1306 N N . GLN A 1 161 ? -3.892 -6.143 7.856 1.00 96.62 161 GLN A N 1
ATOM 1307 C CA . GLN A 1 161 ? -4.188 -7.534 7.512 1.00 96.62 161 GLN A CA 1
ATOM 1308 C C . GLN A 1 161 ? -5.702 -7.793 7.508 1.00 96.62 161 GLN A C 1
ATOM 1310 O O . GLN A 1 161 ? -6.208 -8.419 6.579 1.00 96.62 161 GLN A O 1
ATOM 1315 N N . SER A 1 162 ? -6.433 -7.302 8.514 1.00 96.38 162 SER A N 1
ATOM 1316 C CA . SER A 1 162 ? -7.888 -7.459 8.603 1.00 96.38 162 SER A CA 1
ATOM 1317 C C . SER A 1 162 ? -8.617 -6.787 7.438 1.00 96.38 162 SER A C 1
ATOM 1319 O O . SER A 1 162 ? -9.522 -7.401 6.881 1.00 96.38 162 SER A O 1
ATOM 1321 N N . ILE A 1 163 ? -8.230 -5.564 7.064 1.00 96.81 163 ILE A N 1
ATOM 1322 C CA . ILE A 1 163 ? -8.817 -4.845 5.924 1.00 96.81 163 ILE A CA 1
ATOM 1323 C C . ILE A 1 163 ? -8.460 -5.533 4.612 1.00 96.81 163 ILE A C 1
ATOM 1325 O O . ILE A 1 163 ? -9.331 -5.829 3.808 1.00 96.81 163 ILE A O 1
ATOM 1329 N N . ALA A 1 164 ? -7.191 -5.854 4.397 1.00 96.31 164 ALA A N 1
ATOM 1330 C CA . ALA A 1 164 ? -6.751 -6.493 3.168 1.00 96.31 164 ALA A CA 1
ATOM 1331 C C . ALA A 1 164 ? -7.371 -7.897 2.985 1.00 96.31 164 ALA A C 1
ATOM 1333 O O . ALA A 1 164 ? -7.592 -8.321 1.856 1.00 96.31 164 ALA A O 1
ATOM 1334 N N . SER A 1 165 ? -7.732 -8.585 4.077 1.00 96.00 165 SER A N 1
ATOM 1335 C CA . SER A 1 165 ? -8.449 -9.872 4.037 1.00 96.00 165 SER A CA 1
ATOM 1336 C C . SER A 1 165 ? -9.922 -9.759 3.630 1.00 96.00 165 SER A C 1
ATOM 1338 O O . SER A 1 165 ? -10.515 -10.778 3.288 1.00 96.00 165 SER A O 1
ATOM 1340 N N . SER A 1 166 ? -10.539 -8.569 3.680 1.00 95.12 166 SER A N 1
ATOM 1341 C CA . SER A 1 166 ? -11.915 -8.395 3.189 1.00 95.12 166 SER A CA 1
ATOM 1342 C C . SER A 1 166 ? -11.984 -8.271 1.667 1.00 95.12 166 SER A C 1
ATOM 1344 O O . SER A 1 166 ? -13.066 -8.377 1.095 1.00 95.12 166 SER A O 1
ATOM 1346 N N . TYR A 1 167 ? -10.846 -8.038 1.014 1.00 96.75 167 TYR A N 1
ATOM 1347 C CA . TYR A 1 167 ? -10.735 -8.011 -0.435 1.00 96.75 167 TYR A CA 1
ATOM 1348 C C . TYR A 1 167 ? -10.481 -9.413 -0.982 1.00 96.75 167 TYR A C 1
ATOM 1350 O O . TYR A 1 167 ? -9.760 -10.217 -0.394 1.00 96.75 167 TYR A O 1
ATOM 1358 N N . SER A 1 168 ? -11.024 -9.683 -2.167 1.00 96.88 168 SER A N 1
ATOM 1359 C CA . SER A 1 168 ? -10.676 -10.876 -2.943 1.00 96.88 168 SER A CA 1
ATOM 1360 C C . SER A 1 168 ? -9.209 -10.858 -3.383 1.00 96.88 168 SER A C 1
ATOM 1362 O O . SER A 1 168 ? -8.582 -11.913 -3.484 1.00 96.88 168 SER A O 1
ATOM 1364 N N . ARG A 1 169 ? -8.662 -9.658 -3.619 1.00 97.81 169 ARG A N 1
ATOM 1365 C CA . ARG A 1 169 ? -7.277 -9.419 -4.018 1.00 97.81 169 ARG A CA 1
ATOM 1366 C C . ARG A 1 169 ? -6.864 -7.987 -3.694 1.00 97.81 169 ARG A C 1
ATOM 1368 O O . ARG A 1 169 ? -7.689 -7.082 -3.781 1.00 97.81 169 ARG A O 1
ATOM 1375 N N . VAL A 1 170 ? -5.597 -7.777 -3.350 1.00 98.38 170 VAL A N 1
ATOM 1376 C CA . VAL A 1 170 ? -5.025 -6.445 -3.111 1.00 98.38 170 VAL A CA 1
ATOM 1377 C C . VAL A 1 170 ? -3.772 -6.250 -3.955 1.00 98.38 170 VAL A C 1
ATOM 1379 O O . VAL A 1 170 ? -2.891 -7.106 -3.960 1.00 98.38 170 VAL A O 1
ATOM 1382 N N . PHE A 1 171 ? -3.661 -5.108 -4.622 1.00 98.69 171 PHE A N 1
ATOM 1383 C CA .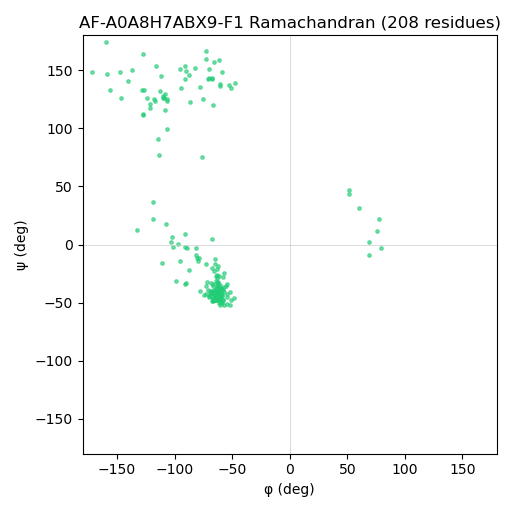 PHE A 1 171 ? -2.444 -4.649 -5.278 1.00 98.69 171 PHE A CA 1
ATOM 1384 C C . PHE A 1 171 ? -1.845 -3.483 -4.496 1.00 98.69 171 PHE A C 1
ATOM 1386 O O . PHE A 1 171 ? -2.538 -2.515 -4.182 1.00 98.69 171 PHE A O 1
ATOM 1393 N N . ILE A 1 172 ? -0.552 -3.579 -4.193 1.00 98.56 172 ILE A N 1
ATOM 1394 C CA . ILE A 1 172 ? 0.228 -2.502 -3.583 1.00 98.56 172 ILE A CA 1
ATOM 1395 C C . ILE A 1 172 ? 1.336 -2.114 -4.546 1.00 98.56 172 ILE A C 1
ATOM 1397 O O . ILE A 1 172 ? 2.126 -2.965 -4.951 1.00 98.56 172 ILE A O 1
ATOM 1401 N N . VAL A 1 173 ? 1.406 -0.831 -4.886 1.00 98.50 173 VAL A N 1
ATOM 1402 C CA . VAL A 1 173 ? 2.413 -0.287 -5.801 1.00 98.50 173 VAL A CA 1
ATOM 1403 C C . VAL A 1 173 ? 3.285 0.718 -5.053 1.00 98.50 173 VAL A C 1
ATOM 1405 O O . VAL A 1 173 ? 2.773 1.671 -4.477 1.00 98.50 173 VAL A O 1
ATOM 1408 N N . ILE A 1 174 ? 4.598 0.518 -5.027 1.00 97.12 174 ILE A N 1
ATOM 1409 C CA . ILE A 1 174 ? 5.534 1.361 -4.277 1.00 97.12 174 ILE A CA 1
ATOM 1410 C C . ILE A 1 174 ? 6.568 1.952 -5.230 1.00 97.12 174 ILE A C 1
ATOM 1412 O O . ILE A 1 174 ? 7.356 1.228 -5.835 1.00 97.12 174 ILE A O 1
ATOM 1416 N N . ASP A 1 175 ? 6.597 3.273 -5.339 1.00 95.75 175 ASP A N 1
ATOM 1417 C CA . ASP A 1 175 ? 7.607 3.976 -6.121 1.00 95.75 175 ASP A CA 1
ATOM 1418 C C . ASP A 1 175 ? 8.827 4.357 -5.282 1.00 95.75 175 ASP A C 1
ATOM 1420 O O . ASP A 1 175 ? 8.680 4.794 -4.138 1.00 95.75 175 ASP A O 1
ATOM 1424 N N . ALA A 1 176 ? 10.008 4.266 -5.898 1.00 91.00 176 ALA A N 1
ATOM 1425 C CA . ALA A 1 176 ? 11.279 4.788 -5.399 1.00 91.00 176 ALA A CA 1
ATOM 1426 C C . ALA A 1 176 ? 11.592 4.351 -3.959 1.00 91.00 176 ALA A C 1
ATOM 1428 O O . ALA A 1 176 ? 11.964 5.155 -3.108 1.00 91.00 176 ALA A O 1
ATOM 1429 N N . PHE A 1 177 ? 11.428 3.061 -3.668 1.00 86.81 177 PHE A N 1
ATOM 1430 C CA . PHE A 1 177 ? 11.472 2.543 -2.302 1.00 86.81 177 PHE A CA 1
ATOM 1431 C C . PHE A 1 177 ? 12.834 2.727 -1.601 1.00 86.81 177 PHE A C 1
ATOM 1433 O O . PHE A 1 177 ? 12.900 2.767 -0.372 1.00 86.81 177 PHE A O 1
ATOM 1440 N N . ASP A 1 178 ? 13.924 2.913 -2.354 1.00 84.69 178 ASP A N 1
ATOM 1441 C CA . ASP A 1 178 ? 15.237 3.298 -1.814 1.00 84.69 178 ASP A CA 1
ATOM 1442 C C . ASP A 1 178 ? 15.258 4.696 -1.191 1.00 84.69 178 AS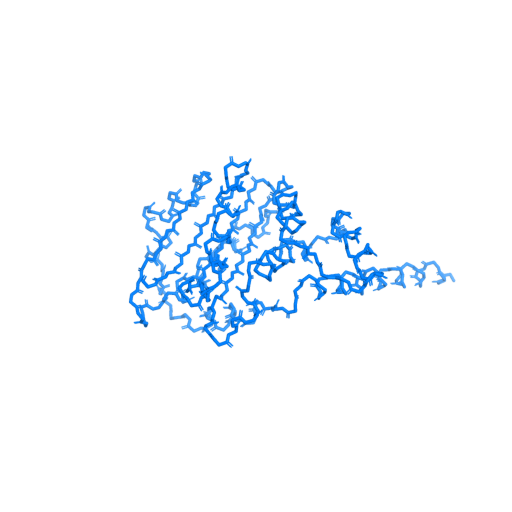P A C 1
ATOM 1444 O O . ASP A 1 178 ? 16.121 4.965 -0.359 1.00 84.69 178 ASP A O 1
ATOM 1448 N N . GLU A 1 179 ? 14.328 5.575 -1.570 1.00 84.69 179 GLU A N 1
ATOM 1449 C CA . GLU A 1 179 ? 14.247 6.938 -1.045 1.00 84.69 179 GLU A CA 1
ATOM 1450 C C . GLU A 1 179 ? 13.609 7.013 0.342 1.00 84.69 179 GLU A C 1
ATOM 1452 O O . GLU A 1 179 ? 13.691 8.051 0.997 1.00 84.69 179 GLU A O 1
ATOM 1457 N N . CYS A 1 180 ? 12.995 5.926 0.806 1.00 82.56 180 CYS A N 1
ATOM 1458 C CA . CYS A 1 180 ? 12.552 5.790 2.182 1.00 82.56 180 CYS A CA 1
ATOM 1459 C C . CYS A 1 180 ? 13.771 5.521 3.100 1.00 82.56 180 CYS A C 1
ATOM 1461 O O . CYS A 1 180 ? 14.552 4.598 2.852 1.00 82.56 180 CYS A O 1
ATOM 1463 N N . ASP A 1 181 ? 13.947 6.346 4.139 1.00 79.06 181 ASP A N 1
ATOM 1464 C CA . ASP A 1 181 ? 15.026 6.228 5.128 1.00 79.06 181 ASP A CA 1
ATOM 1465 C C . ASP A 1 181 ? 14.944 4.881 5.852 1.00 79.06 181 ASP A C 1
ATOM 1467 O O . ASP A 1 181 ? 13.872 4.387 6.203 1.00 79.06 181 ASP A O 1
A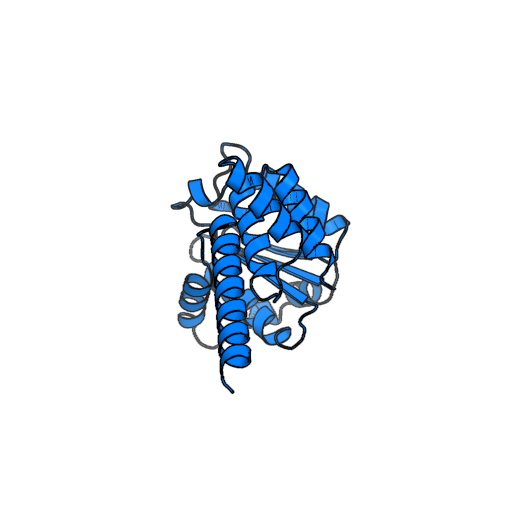TOM 1471 N N . ASP A 1 182 ? 16.109 4.281 6.053 1.00 82.12 182 ASP A N 1
ATOM 1472 C CA . ASP A 1 182 ? 16.268 2.966 6.667 1.00 82.12 182 ASP A CA 1
ATOM 1473 C C . ASP A 1 182 ? 17.351 2.980 7.751 1.00 82.12 182 ASP A C 1
ATOM 1475 O O . ASP A 1 182 ? 17.774 1.926 8.220 1.00 82.12 182 ASP A O 1
ATOM 1479 N N . THR A 1 183 ? 17.806 4.166 8.179 1.00 81.12 183 THR A N 1
ATOM 1480 C CA . THR A 1 183 ? 18.768 4.307 9.285 1.00 81.12 183 THR A CA 1
ATOM 1481 C C . THR A 1 183 ? 18.261 3.683 10.586 1.00 81.12 183 THR A C 1
ATOM 1483 O O . THR A 1 183 ? 19.058 3.205 11.392 1.00 81.12 183 THR A O 1
ATOM 1486 N N . ASP A 1 184 ? 16.941 3.629 10.776 1.00 82.12 184 ASP A N 1
ATOM 1487 C CA . ASP A 1 184 ? 16.280 2.990 11.912 1.00 82.12 184 ASP A CA 1
ATOM 1488 C C . ASP A 1 184 ? 15.684 1.606 11.584 1.00 82.12 184 ASP A C 1
ATOM 1490 O O . ASP A 1 184 ? 14.969 1.041 12.416 1.00 82.12 184 ASP A O 1
ATOM 1494 N N . GLY A 1 185 ? 15.930 1.059 10.387 1.00 85.62 185 GLY A N 1
ATOM 1495 C CA . GLY A 1 185 ? 15.374 -0.211 9.910 1.00 85.62 185 GLY A CA 1
ATOM 1496 C C . GLY A 1 185 ? 13.900 -0.163 9.473 1.00 85.62 185 GLY A C 1
ATOM 1497 O O . GLY A 1 185 ? 13.274 -1.219 9.328 1.00 85.62 185 GLY A O 1
ATOM 1498 N N . SER A 1 186 ? 13.297 1.024 9.319 1.00 85.56 186 SER A N 1
ATOM 1499 C CA . SER A 1 186 ? 11.874 1.181 8.968 1.00 85.56 186 SER A CA 1
ATOM 1500 C C . SER A 1 186 ? 11.491 0.543 7.639 1.00 85.56 186 SER A C 1
ATOM 1502 O O . SER A 1 186 ? 10.412 -0.050 7.533 1.00 85.56 186 SER A O 1
ATOM 1504 N N . ARG A 1 187 ? 12.356 0.637 6.629 1.00 86.38 187 ARG A N 1
ATOM 1505 C CA . ARG A 1 187 ? 12.096 0.070 5.305 1.00 86.38 187 ARG A CA 1
ATOM 1506 C C . ARG A 1 187 ? 12.088 -1.454 5.366 1.00 86.38 187 ARG A C 1
ATOM 1508 O O . ARG A 1 187 ? 11.165 -2.085 4.850 1.00 86.38 187 ARG A O 1
ATOM 1515 N N . THR A 1 188 ? 13.065 -2.032 6.065 1.00 88.81 188 THR A N 1
ATOM 1516 C CA . THR A 1 188 ? 13.152 -3.485 6.282 1.00 88.81 188 THR A CA 1
ATOM 1517 C C . THR A 1 188 ? 11.928 -3.999 7.044 1.00 88.81 188 THR A C 1
ATOM 1519 O O . THR A 1 188 ? 11.233 -4.891 6.563 1.00 88.81 188 THR A O 1
ATOM 1522 N N . ARG A 1 189 ? 11.570 -3.359 8.170 1.00 91.75 189 ARG A N 1
ATOM 1523 C CA . ARG A 1 189 ? 10.362 -3.720 8.936 1.00 91.75 189 ARG A CA 1
ATOM 1524 C C . ARG A 1 189 ? 9.090 -3.633 8.098 1.00 91.75 189 ARG A C 1
ATOM 1526 O O . ARG A 1 189 ? 8.197 -4.461 8.259 1.00 91.75 189 ARG A O 1
ATOM 1533 N N . PHE A 1 190 ? 8.983 -2.627 7.233 1.00 92.38 190 PHE A N 1
ATOM 1534 C CA . PHE A 1 190 ? 7.821 -2.458 6.368 1.00 92.38 190 PHE A CA 1
ATOM 1535 C C . PHE A 1 190 ? 7.681 -3.608 5.368 1.00 92.38 190 PHE A C 1
ATOM 1537 O O . PHE A 1 190 ? 6.605 -4.204 5.284 1.00 92.38 190 PHE A O 1
ATOM 1544 N N . LEU A 1 191 ? 8.768 -3.978 4.683 1.00 92.56 191 LEU A N 1
ATOM 1545 C CA . LEU A 1 191 ? 8.778 -5.140 3.793 1.00 92.56 191 LEU A CA 1
ATOM 1546 C C . LEU A 1 191 ? 8.457 -6.436 4.535 1.00 92.56 191 LEU A C 1
ATOM 1548 O O . LEU A 1 191 ? 7.611 -7.197 4.074 1.00 92.56 191 LEU A O 1
ATOM 1552 N N . ASP A 1 192 ? 9.058 -6.663 5.705 1.00 93.75 192 ASP A N 1
ATOM 1553 C CA . ASP A 1 192 ? 8.800 -7.864 6.506 1.00 93.75 192 ASP A CA 1
ATOM 1554 C C . ASP A 1 192 ? 7.312 -8.004 6.851 1.00 93.75 192 ASP A C 1
ATOM 1556 O O . ASP A 1 192 ? 6.742 -9.099 6.797 1.00 93.75 192 ASP A O 1
ATOM 1560 N N . ARG A 1 193 ? 6.648 -6.888 7.185 1.00 94.12 193 ARG A N 1
ATOM 1561 C CA . ARG A 1 193 ? 5.201 -6.872 7.433 1.00 94.12 193 ARG A CA 1
ATOM 1562 C C . ARG A 1 193 ? 4.413 -7.171 6.161 1.00 94.12 193 ARG A C 1
ATOM 1564 O O . ARG A 1 193 ? 3.537 -8.035 6.207 1.00 94.12 193 ARG A O 1
ATOM 1571 N N . LEU A 1 194 ? 4.734 -6.529 5.037 1.00 95.06 194 LEU A N 1
ATOM 1572 C CA . LEU A 1 194 ? 4.052 -6.779 3.763 1.00 95.06 194 LEU A CA 1
ATOM 1573 C C . LEU A 1 194 ? 4.202 -8.233 3.299 1.00 95.06 194 LEU A C 1
ATOM 1575 O O . LEU A 1 194 ? 3.199 -8.852 2.951 1.00 95.06 194 LEU A O 1
ATOM 1579 N N . PHE A 1 195 ? 5.400 -8.816 3.367 1.00 96.06 195 PHE A N 1
ATOM 1580 C CA . PHE A 1 195 ? 5.634 -10.212 2.986 1.00 96.06 195 PHE A CA 1
ATOM 1581 C C . PHE A 1 195 ? 4.955 -11.202 3.939 1.00 96.06 195 PHE A C 1
ATOM 1583 O O . PHE A 1 195 ? 4.344 -12.177 3.498 1.00 96.06 195 PHE A O 1
ATOM 1590 N N . SER A 1 196 ? 4.972 -10.930 5.249 1.00 94.94 196 SER A N 1
ATOM 1591 C CA . SER A 1 196 ? 4.227 -11.732 6.230 1.00 94.94 196 SER A CA 1
ATOM 1592 C C . SER A 1 196 ? 2.724 -11.758 5.928 1.00 94.94 196 SER A C 1
ATOM 1594 O O . SER A 1 196 ? 2.073 -12.800 6.050 1.00 94.94 196 SER A O 1
ATOM 1596 N N . ILE A 1 197 ? 2.171 -10.628 5.485 1.00 93.81 197 ILE A N 1
ATOM 1597 C CA . ILE A 1 197 ? 0.764 -10.506 5.099 1.00 93.81 197 ILE A CA 1
ATOM 1598 C C . ILE A 1 197 ? 0.508 -11.173 3.741 1.00 93.81 197 ILE A C 1
ATOM 1600 O O . ILE A 1 197 ? -0.447 -11.939 3.625 1.00 93.81 197 ILE A O 1
ATOM 1604 N N . GLN A 1 198 ? 1.382 -10.980 2.750 1.00 96.56 198 GLN A N 1
ATOM 1605 C CA . GLN A 1 198 ? 1.308 -11.622 1.432 1.00 96.56 198 GLN A CA 1
ATOM 1606 C C . GLN A 1 198 ? 1.238 -13.152 1.526 1.00 96.56 198 GLN A C 1
ATOM 1608 O O . GLN A 1 198 ? 0.514 -13.791 0.768 1.00 96.56 198 GLN A O 1
ATOM 1613 N N . ASN A 1 199 ? 1.894 -13.762 2.515 1.00 94.38 199 ASN A N 1
ATOM 1614 C CA . ASN A 1 199 ? 1.786 -15.205 2.744 1.00 94.38 199 ASN A CA 1
ATOM 1615 C C . ASN A 1 199 ? 0.364 -15.659 3.125 1.00 94.38 199 ASN A C 1
ATOM 1617 O O . ASN A 1 199 ? -0.018 -16.799 2.845 1.00 94.38 199 ASN A O 1
ATOM 1621 N N . LYS A 1 200 ? -0.449 -14.775 3.713 1.00 93.88 200 LYS A N 1
ATOM 1622 C CA . LYS A 1 200 ? -1.788 -15.080 4.242 1.00 93.88 200 LYS A CA 1
ATOM 1623 C C . LYS A 1 200 ? -2.923 -14.688 3.296 1.00 93.88 200 LYS A C 1
ATOM 1625 O O . LYS A 1 200 ? -3.942 -15.368 3.287 1.00 93.88 200 LYS A O 1
ATOM 1630 N N . ILE A 1 201 ? -2.750 -13.640 2.491 1.00 94.81 201 ILE A N 1
ATOM 1631 C CA . ILE A 1 201 ? -3.802 -13.081 1.621 1.00 94.81 201 ILE A CA 1
ATOM 1632 C C . ILE A 1 201 ? -3.344 -12.962 0.164 1.00 94.81 201 ILE A C 1
ATOM 1634 O O . ILE A 1 201 ? -2.151 -13.016 -0.116 1.00 94.81 201 ILE A O 1
ATOM 1638 N N . ARG A 1 202 ? -4.274 -12.784 -0.783 1.00 97.12 202 ARG A N 1
ATOM 1639 C CA . ARG A 1 202 ? -3.956 -12.553 -2.206 1.00 97.12 202 ARG A CA 1
ATOM 1640 C C . ARG A 1 202 ? -3.484 -11.108 -2.412 1.00 97.12 202 ARG A C 1
ATOM 1642 O O . ARG A 1 202 ? -4.240 -10.265 -2.880 1.00 97.12 202 ARG A O 1
ATOM 1649 N N . LEU A 1 203 ? -2.249 -10.819 -1.999 1.00 98.19 203 LEU A N 1
ATOM 1650 C CA . LEU A 1 203 ? -1.616 -9.503 -2.123 1.00 98.19 203 LEU A CA 1
ATOM 1651 C C . LEU A 1 203 ? -0.498 -9.545 -3.159 1.00 98.19 203 LEU A C 1
ATOM 1653 O O . LEU A 1 203 ? 0.435 -10.335 -3.038 1.00 98.19 203 LEU A O 1
ATOM 1657 N N . ASN A 1 204 ? -0.548 -8.652 -4.136 1.00 98.56 204 ASN A N 1
ATOM 1658 C CA . ASN A 1 204 ? 0.480 -8.503 -5.153 1.00 98.56 204 ASN A CA 1
ATOM 1659 C C . ASN A 1 204 ? 1.233 -7.191 -4.939 1.00 98.56 204 ASN A C 1
ATOM 1661 O O . ASN A 1 204 ? 0.620 -6.134 -4.800 1.00 98.56 204 ASN A O 1
ATOM 1665 N N . LEU A 1 205 ? 2.561 -7.272 -4.887 1.00 98.38 205 LEU A N 1
ATOM 1666 C CA . LEU A 1 205 ? 3.436 -6.135 -4.625 1.00 98.38 205 LEU A CA 1
ATOM 1667 C C . LEU A 1 205 ? 4.186 -5.752 -5.897 1.00 98.38 205 LEU A C 1
ATOM 1669 O O . LEU A 1 205 ? 4.843 -6.596 -6.497 1.00 98.38 205 LEU A O 1
ATOM 1673 N N . PHE A 1 206 ? 4.108 -4.493 -6.299 1.00 98.25 206 PHE A N 1
ATOM 1674 C CA . PHE A 1 206 ? 4.979 -3.907 -7.310 1.00 98.25 206 PHE A CA 1
ATOM 1675 C C . PHE A 1 206 ? 5.863 -2.869 -6.630 1.00 98.25 206 PHE A C 1
ATOM 1677 O O . PHE A 1 206 ? 5.349 -2.037 -5.883 1.00 98.25 206 PHE A O 1
ATOM 1684 N N . ALA A 1 207 ? 7.170 -2.897 -6.874 1.00 97.06 207 ALA A N 1
ATOM 1685 C CA . ALA A 1 207 ? 8.083 -1.922 -6.292 1.00 97.06 207 ALA A CA 1
ATOM 1686 C C . ALA A 1 207 ? 9.162 -1.476 -7.280 1.00 97.06 207 ALA A C 1
ATOM 1688 O O . ALA A 1 207 ? 9.729 -2.300 -7.998 1.00 97.06 207 ALA A O 1
ATOM 1689 N N . THR A 1 208 ? 9.495 -0.185 -7.268 1.00 95.25 208 THR A N 1
ATOM 1690 C CA . THR A 1 208 ? 10.641 0.362 -8.007 1.00 95.25 208 THR A CA 1
ATOM 1691 C C . THR A 1 208 ? 11.731 0.830 -7.048 1.00 95.25 208 THR A C 1
ATOM 1693 O O . THR A 1 208 ? 11.444 1.310 -5.950 1.00 95.25 208 THR A O 1
ATOM 1696 N N . SER A 1 209 ? 12.998 0.679 -7.444 1.00 92.44 209 SER A N 1
ATOM 1697 C CA . SER A 1 209 ? 14.139 1.173 -6.661 1.00 92.44 209 SER A CA 1
ATOM 1698 C C . SER A 1 209 ? 15.409 1.334 -7.514 1.00 92.44 209 SER A C 1
ATOM 1700 O O . SER A 1 209 ? 15.382 1.012 -8.704 1.00 92.44 209 SER A O 1
ATOM 1702 N N . ARG A 1 210 ? 16.487 1.895 -6.951 1.00 84.38 210 ARG A N 1
ATOM 1703 C CA . ARG A 1 210 ? 17.820 1.972 -7.581 1.00 84.38 210 ARG A CA 1
ATOM 1704 C C . ARG A 1 210 ? 18.529 0.627 -7.643 1.00 84.38 210 ARG A C 1
ATOM 1706 O O . ARG A 1 210 ? 18.384 -0.166 -6.691 1.00 84.38 210 ARG A O 1
#

Organism: NCBI:txid364733

pLDDT: mean 91.12, std 8.38, range [50.44, 98.69]

Solvent-accessible surface area (backbone atoms only — not comparable to full-atom values): 11605 Å² total; per-residue (Å²): 141,54,69,70,58,52,52,52,51,54,52,52,54,51,52,54,50,52,49,51,54,49,38,47,66,47,30,81,76,74,57,66,69,56,44,52,55,37,50,73,66,57,56,89,77,65,60,50,68,53,73,66,29,69,68,47,46,49,41,72,73,46,75,51,27,75,48,77,50,73,43,63,90,87,69,46,59,61,47,45,45,28,49,52,51,52,50,51,52,63,75,40,63,92,36,87,49,50,39,68,33,73,46,78,47,44,65,91,44,46,89,65,48,35,41,53,44,49,47,27,36,46,41,31,53,62,41,70,83,44,85,76,61,59,64,69,61,54,52,50,46,61,62,28,58,79,67,78,49,78,81,52,59,66,58,42,51,53,48,38,49,57,55,55,59,73,31,77,30,32,40,40,40,35,25,39,53,70,36,35,59,47,94,86,43,30,51,58,54,39,49,54,52,51,53,61,42,28,78,76,39,47,30,28,40,37,38,26,29,105